Protein AF-A0AAD8FB99-F1 (afdb_monomer)

pLDDT: mean 81.76, std 13.87, range [28.0, 95.38]

Solvent-accessible surface area (backbone atoms only — not comparable to full-atom values): 19110 Å² total; per-residue (Å²): 111,72,41,48,54,29,45,50,51,38,50,53,50,52,56,48,48,69,74,42,73,88,59,62,74,70,59,54,57,53,51,55,51,50,41,53,51,35,49,53,51,24,43,54,51,47,53,54,45,38,77,75,39,54,55,62,44,52,50,56,36,62,45,53,40,80,90,52,77,90,48,47,20,44,53,53,46,39,62,76,65,67,39,61,76,60,54,68,33,66,72,50,47,53,49,52,51,41,31,34,70,61,57,43,78,73,56,76,76,74,78,57,78,85,79,91,80,80,82,84,67,62,74,77,44,49,62,54,52,52,55,55,58,54,66,14,51,52,49,43,54,50,50,51,50,52,52,50,53,51,48,51,52,52,49,52,52,38,61,74,70,42,68,82,45,101,56,95,50,74,64,56,57,53,54,50,52,51,51,52,55,51,51,52,50,52,51,51,51,52,53,51,39,61,74,66,68,54,89,71,71,82,49,75,62,59,52,52,53,52,51,45,54,52,48,46,54,52,38,50,52,49,46,54,51,54,67,73,60,76,82,82,57,65,68,58,52,55,49,38,54,52,47,50,54,52,38,51,52,50,59,53,58,54,53,50,57,60,44,47,72,37,83,84,41,20,65,56,50,53,50,49,56,56,50,48,56,56,47,52,61,52,45,54,58,53,47,55,54,48,51,54,51,19,55,51,52,47,55,69,78,49,71,88,72,75,97,46,82,67,49,60,57,52,39,51,50,57,53,52,42,42,76,75,69,51,70,73,54,80,79,74,54,83,129

Foldseek 3Di:
DLLLVLLVVLVVLVVVCVVCVPPDPVVNVVSVVSNVVSLVVSQVVLVVCCVVPVQVSQCQQCAQDDPPPPRDGSVRSCVVNVVVVNCPDPSNVVQVVCCQQQVDGRHPVVPDDDDPDDPPPPPVVPVVVVVSNCPRNNNVLVVVLVLLVVLLVLLVCCLPPPLPPLDDDPSNVVNVVSLVVVVVVLVVVVVVCVVVVVPDDCDPLSVLVVVLSVLVVVLVVLSVVDSVVDDPCPVSSVVSSVSSVVSSVSSVVVSVVSLLVPPVRVVVVVVVVVVVVVVVVVVVVVVVVLLVCLVVVCCVLDPPDDDDPVVVVVSNVQSVVVVVVDHPVVSVDDD

Secondary structure (DSSP, 8-state):
-HHHHHHHHHHHHHHHHHHSTTS-HHHHHHHHHHHHHHHHHHHHHHHHHHHH-HHHHHHHHH---TTSGGG--HHHHHHHTT-HHHHTSHHHHHHHHHHHHHSS---GGGSSPPPS---S-HHHHHHHHHHHHHTSHHHHHHHHHHHHHHHHHHHHHHHHHTTTSSS--HHHHHHHHHHHHHHHHHHHHHHHHHHTT--S---HHHHHHHHHHHHHHHHHHHHHHHHHTTTS-HHHHHHHHHHHHHHHHHHHHHHHHHHHHSTTTHHHHHHHHHHHHHHHHHHHHHHHHHHHHHHHHHHHHSTT----HHHHHHHHHHHHHHHTT---GGGTS--

Sequence (335 aa):
RPTIAALYAIEIINGLKLLYENDLSDHVSKLDKEIRNFENLAISTLNRAYATYPHIVYDLLIYKLKGSWNGYSCLDLALLNNLDKFLSQTPCILLTEEMWNNGTVPSQSRSEQPKPELAETSKKSCCIRMFRKLLVPRVIAFLRFISHLIFLGFFAIWIISFLAVDTLHWIEWVLLTWVLFYSAEIINQCIRNVMRHRRSCWSFIDYIELVSVLLFLISWSLHIAANKLHQDNQLLMDFVFTLFSIDFMLFCIFTLEFCYVIQSLGPRLIVLMEMVKILCQFLLIIFAFFIAFAVSSQAVLYPNTQLTGLLFFRIIKRPFWSMFGEFTLDELEPN

InterPro domains:
  IPR050927 Transient receptor potential cation channel M [PTHR13800] (137-332)

Nearest PDB structures (foldseek):
  9b6j-assembly1_A  TM=7.910E-01  e=2.095E-09  Mus musculus
  8srb-assembly1_A  TM=7.514E-01  e=4.538E-09  Salpingoeca rosetta
  8sr9-assembly1_A  TM=7.683E-01  e=4.749E-09  Salpingoeca rosetta
  8ed7-assembly1_A  TM=7.971E-01  e=1.077E-08  Mus musculus
  8src-assembly1_A  TM=7.783E-01  e=1.549E-08  Salpingoeca rosetta

Structure (mmCIF, N/CA/C/O backbone):
data_AF-A0AAD8FB99-F1
#
_entry.id   AF-A0AAD8FB99-F1
#
loop_
_atom_site.group_PDB
_atom_site.id
_atom_site.type_symbol
_atom_site.label_atom_id
_atom_site.label_alt_id
_atom_site.label_comp_id
_atom_site.label_asym_id
_atom_site.label_entity_id
_atom_site.label_seq_id
_atom_site.pdbx_PDB_ins_code
_atom_site.Cartn_x
_atom_site.Cartn_y
_atom_site.Cartn_z
_atom_site.occupancy
_atom_site.B_iso_or_equiv
_atom_site.auth_seq_id
_atom_site.auth_comp_id
_atom_site.auth_asym_id
_atom_site.auth_atom_id
_atom_site.pdbx_PDB_model_num
ATOM 1 N N . ARG A 1 1 ? 22.037 0.405 -28.394 1.00 71.81 1 ARG A N 1
ATOM 2 C CA . ARG A 1 1 ? 23.111 1.307 -27.904 1.00 71.81 1 ARG A CA 1
ATOM 3 C C . ARG A 1 1 ? 22.706 2.784 -27.919 1.00 71.81 1 ARG A C 1
ATOM 5 O O . ARG A 1 1 ? 22.840 3.372 -26.856 1.00 71.81 1 ARG A O 1
ATOM 12 N N . PRO A 1 2 ? 22.186 3.384 -29.015 1.00 83.06 2 PRO A N 1
ATOM 13 C CA . PRO A 1 2 ? 21.792 4.803 -28.995 1.00 83.06 2 PRO A CA 1
ATOM 14 C C . PRO A 1 2 ? 20.675 5.107 -27.982 1.00 83.06 2 PRO A C 1
ATOM 16 O O . PRO A 1 2 ? 20.695 6.156 -27.353 1.00 83.06 2 PRO A O 1
ATOM 19 N N . THR A 1 3 ? 19.769 4.151 -27.755 1.00 86.06 3 THR A N 1
ATOM 20 C CA . THR A 1 3 ? 18.703 4.223 -26.742 1.00 86.06 3 THR A CA 1
ATOM 21 C C . THR A 1 3 ? 19.238 4.486 -25.330 1.00 86.06 3 THR A C 1
ATOM 23 O O . THR A 1 3 ? 18.837 5.449 -24.693 1.00 86.06 3 THR A O 1
ATOM 26 N N . ILE A 1 4 ? 20.191 3.676 -24.857 1.00 87.06 4 ILE A N 1
ATOM 27 C CA . ILE A 1 4 ? 20.777 3.808 -23.510 1.00 87.06 4 ILE A CA 1
ATOM 28 C C . ILE A 1 4 ? 21.552 5.121 -23.360 1.00 87.06 4 ILE A C 1
ATOM 30 O O . ILE A 1 4 ? 21.453 5.765 -22.323 1.00 87.06 4 ILE A O 1
ATOM 34 N N . ALA A 1 5 ? 22.281 5.546 -24.397 1.00 89.06 5 ALA A N 1
ATOM 35 C CA . ALA A 1 5 ? 23.008 6.814 -24.367 1.00 89.06 5 ALA A CA 1
ATOM 36 C C . ALA A 1 5 ? 22.059 8.019 -24.227 1.00 89.06 5 ALA A C 1
ATOM 38 O O . ALA A 1 5 ? 22.338 8.925 -23.448 1.00 89.06 5 ALA A O 1
ATOM 39 N N . ALA A 1 6 ? 20.921 8.006 -24.932 1.00 90.56 6 ALA A N 1
ATOM 40 C CA . ALA A 1 6 ? 19.898 9.042 -24.801 1.00 90.56 6 ALA A CA 1
ATOM 41 C C . ALA A 1 6 ? 19.271 9.060 -23.394 1.00 90.56 6 ALA A C 1
ATOM 43 O O . ALA A 1 6 ? 19.113 10.129 -22.815 1.00 90.56 6 ALA A O 1
ATOM 44 N N . LEU A 1 7 ? 18.979 7.892 -22.809 1.00 90.50 7 LEU A N 1
ATOM 45 C CA . LEU A 1 7 ? 18.444 7.804 -21.443 1.00 90.50 7 LEU A CA 1
ATOM 46 C C . LEU A 1 7 ? 19.446 8.271 -20.381 1.00 90.50 7 LEU A C 1
ATOM 48 O O . LEU A 1 7 ? 19.066 8.936 -19.423 1.00 90.50 7 LEU A O 1
ATOM 52 N N . TYR A 1 8 ? 20.729 7.967 -20.556 1.00 89.94 8 TYR A N 1
ATOM 53 C CA . TYR A 1 8 ? 21.761 8.445 -19.640 1.00 89.94 8 TYR A CA 1
ATOM 54 C C . TYR A 1 8 ? 22.002 9.954 -19.770 1.00 89.94 8 TYR A C 1
ATOM 56 O O . TYR A 1 8 ? 22.259 10.629 -18.778 1.00 89.94 8 TYR A O 1
ATOM 64 N N . ALA A 1 9 ? 21.879 10.513 -20.980 1.00 90.88 9 ALA A N 1
ATOM 65 C CA . ALA A 1 9 ? 21.904 11.962 -21.165 1.00 90.88 9 ALA A CA 1
ATOM 66 C C . ALA A 1 9 ? 20.777 12.641 -20.368 1.00 90.88 9 ALA A C 1
ATOM 68 O O . ALA A 1 9 ? 21.025 13.651 -19.715 1.00 90.88 9 ALA A O 1
ATOM 69 N N . ILE A 1 10 ? 19.576 12.050 -20.352 1.00 90.88 10 ILE A N 1
ATOM 70 C CA . ILE A 1 10 ? 18.458 12.526 -19.524 1.00 90.88 10 ILE A CA 1
ATOM 71 C C . ILE A 1 10 ? 18.809 12.474 -18.032 1.00 90.88 10 ILE A C 1
ATOM 73 O O . ILE A 1 10 ? 18.539 13.440 -17.326 1.00 90.88 10 ILE A O 1
ATOM 77 N N . GLU A 1 11 ? 19.448 11.403 -17.554 1.00 89.19 11 GLU A N 1
ATOM 78 C CA . GLU A 1 11 ? 19.881 11.296 -16.152 1.00 89.19 11 GLU A CA 1
ATOM 79 C C . GLU A 1 11 ? 20.853 12.416 -15.759 1.00 89.19 11 GLU A C 1
ATOM 81 O O . GLU A 1 11 ? 20.652 13.084 -14.745 1.00 89.19 11 GLU A O 1
ATOM 86 N N . ILE A 1 12 ? 21.871 12.678 -16.586 1.00 89.38 12 ILE A N 1
ATOM 87 C CA . ILE A 1 12 ? 22.820 13.779 -16.354 1.00 89.38 12 ILE A CA 1
ATOM 88 C C . ILE A 1 12 ? 22.081 15.114 -16.309 1.00 89.38 12 ILE A C 1
ATOM 90 O O . ILE A 1 12 ? 22.328 15.942 -15.434 1.00 89.38 12 ILE A O 1
ATOM 94 N N . ILE A 1 13 ? 21.176 15.325 -17.261 1.00 89.12 13 ILE A N 1
ATOM 95 C CA . ILE A 1 13 ? 20.398 16.549 -17.368 1.00 89.12 13 ILE A CA 1
ATOM 96 C C . ILE A 1 13 ? 19.505 16.746 -16.128 1.00 89.12 13 ILE A C 1
ATOM 98 O O . ILE A 1 13 ? 19.460 17.844 -15.577 1.00 89.12 13 ILE A O 1
ATOM 102 N N . ASN A 1 14 ? 18.848 15.696 -15.637 1.00 87.50 14 ASN A N 1
ATOM 103 C CA . ASN A 1 14 ? 18.067 15.750 -14.400 1.00 87.50 14 ASN A CA 1
ATOM 104 C C . ASN A 1 14 ? 18.950 16.028 -13.175 1.00 87.50 14 ASN A C 1
ATOM 106 O O . ASN A 1 14 ? 18.572 16.818 -12.312 1.00 87.50 14 ASN A O 1
ATOM 110 N N . GLY A 1 15 ? 20.152 15.450 -13.121 1.00 86.06 15 GLY A N 1
ATOM 111 C CA . GLY A 1 15 ? 21.142 15.774 -12.093 1.00 86.06 15 GLY A CA 1
ATOM 112 C C . GLY A 1 15 ? 21.558 17.248 -12.124 1.00 86.06 15 GLY A C 1
ATOM 113 O O . GLY A 1 15 ? 21.623 17.890 -11.080 1.00 86.06 15 GLY A O 1
ATOM 114 N N . LEU A 1 16 ? 21.769 17.814 -13.317 1.00 87.06 16 LEU A N 1
ATOM 115 C CA . LEU A 1 16 ? 22.032 19.246 -13.488 1.00 87.06 16 LEU A CA 1
ATOM 116 C C . LEU A 1 16 ? 20.839 20.091 -13.029 1.00 87.06 16 LEU A C 1
ATOM 118 O O . LEU A 1 16 ? 21.038 21.084 -12.337 1.00 87.06 16 LEU A O 1
ATOM 122 N N . LYS A 1 17 ? 19.605 19.689 -13.351 1.00 84.75 17 LYS A N 1
ATOM 123 C CA . LYS A 1 17 ? 18.387 20.405 -12.940 1.00 84.75 17 LYS A CA 1
ATOM 124 C C . LYS A 1 17 ? 18.313 20.598 -11.422 1.00 84.75 17 LYS A C 1
ATOM 126 O O . LYS A 1 17 ? 18.011 21.699 -10.980 1.00 84.75 17 LYS A O 1
ATOM 131 N N . LEU A 1 18 ? 18.648 19.563 -10.648 1.00 82.56 18 LEU A N 1
ATOM 132 C CA . LEU A 1 18 ? 18.673 19.621 -9.180 1.00 82.56 18 LEU A CA 1
ATOM 133 C C . LEU A 1 18 ? 19.752 20.569 -8.632 1.00 82.56 18 LEU A C 1
ATOM 135 O O . LEU A 1 18 ? 19.579 21.150 -7.568 1.00 82.56 18 LEU A O 1
ATOM 139 N N . LEU A 1 19 ? 20.867 20.745 -9.348 1.00 82.75 19 LEU A N 1
ATOM 140 C CA . LEU A 1 19 ? 21.928 21.680 -8.951 1.00 82.75 19 LEU A CA 1
ATOM 141 C C . LEU A 1 19 ? 21.573 23.142 -9.264 1.00 82.75 19 LEU A C 1
ATOM 143 O O . LEU A 1 19 ? 22.020 24.040 -8.557 1.00 82.75 19 LEU A O 1
ATOM 147 N N . TYR A 1 20 ? 20.776 23.374 -10.310 1.00 79.31 20 TYR A N 1
ATOM 148 C CA . TYR A 1 20 ? 20.373 24.703 -10.782 1.00 79.31 20 TYR A CA 1
ATOM 149 C C . TYR A 1 20 ? 19.015 25.176 -10.240 1.00 79.31 20 TYR A C 1
ATOM 151 O O . TYR A 1 20 ? 18.558 26.246 -10.626 1.00 79.31 20 TYR A O 1
ATOM 159 N N . GLU A 1 21 ? 18.365 24.430 -9.341 1.00 66.88 21 GLU A N 1
ATOM 160 C CA . GLU A 1 21 ? 17.002 24.726 -8.858 1.00 66.88 21 GLU A CA 1
ATOM 161 C C . GLU A 1 21 ? 16.863 26.117 -8.192 1.00 66.88 21 GLU A C 1
ATOM 163 O O . GLU A 1 21 ? 15.765 26.668 -8.138 1.00 66.88 21 GLU A O 1
ATOM 168 N N . ASN A 1 22 ? 17.978 26.734 -7.778 1.00 67.06 22 ASN A N 1
ATOM 169 C CA . ASN A 1 22 ? 18.020 28.081 -7.199 1.00 67.06 22 ASN A CA 1
ATOM 170 C C . ASN A 1 22 ? 18.243 29.224 -8.216 1.00 67.06 22 ASN A C 1
ATOM 172 O O . ASN A 1 22 ? 18.034 30.380 -7.853 1.00 67.06 22 ASN A O 1
ATOM 176 N N . ASP A 1 23 ? 18.633 28.937 -9.467 1.00 63.66 23 ASP A N 1
ATOM 177 C CA . ASP A 1 23 ? 18.996 29.946 -10.473 1.00 63.66 23 ASP A CA 1
ATOM 178 C C . ASP A 1 23 ? 18.086 29.886 -11.717 1.00 63.66 23 ASP A C 1
ATOM 180 O O . ASP A 1 23 ? 18.093 28.926 -12.482 1.00 63.66 23 ASP A O 1
ATOM 184 N N . LEU A 1 24 ? 17.339 30.977 -11.938 1.00 65.25 24 LEU A N 1
ATOM 185 C CA . LEU A 1 24 ? 16.616 31.375 -13.161 1.00 65.25 24 LEU A CA 1
ATOM 186 C C . LEU A 1 24 ? 15.745 30.295 -13.866 1.00 65.25 24 LEU A C 1
ATOM 188 O O . LEU A 1 24 ? 16.220 29.429 -14.606 1.00 65.25 24 LEU A O 1
ATOM 192 N N . SER A 1 25 ? 14.419 30.459 -13.775 1.00 71.88 25 SER A N 1
ATOM 193 C CA . SER A 1 25 ? 13.392 29.592 -14.393 1.00 71.88 25 SER A CA 1
ATOM 194 C C . SER A 1 25 ? 13.559 29.344 -15.905 1.00 71.88 25 SER A C 1
ATOM 196 O O . SER A 1 25 ? 13.171 28.287 -16.414 1.00 71.88 25 SER A O 1
ATOM 198 N N . ASP A 1 26 ? 14.173 30.278 -16.635 1.00 77.44 26 ASP A N 1
ATOM 199 C CA . ASP A 1 26 ? 14.385 30.171 -18.081 1.00 77.44 26 ASP A CA 1
ATOM 200 C C . ASP A 1 26 ? 15.319 29.014 -18.470 1.00 77.44 26 ASP A C 1
ATOM 202 O O . ASP A 1 26 ? 15.083 28.350 -19.487 1.00 77.44 26 ASP A O 1
ATOM 206 N N . HIS A 1 27 ? 16.352 28.725 -17.672 1.00 79.00 27 HIS A N 1
ATOM 207 C CA . HIS A 1 27 ? 17.282 27.623 -17.945 1.00 79.00 27 HIS A CA 1
ATOM 208 C C . HIS A 1 27 ? 16.626 26.261 -17.720 1.00 79.00 27 HIS A C 1
ATOM 210 O O . HIS A 1 27 ? 16.789 25.359 -18.545 1.00 79.00 27 HIS A O 1
ATOM 216 N N . VAL A 1 28 ? 15.803 26.146 -16.676 1.00 81.00 28 VAL A N 1
ATOM 217 C CA . VAL A 1 28 ? 15.028 24.936 -16.378 1.00 81.00 28 VAL A CA 1
ATOM 218 C C . VAL A 1 28 ? 14.076 24.601 -17.530 1.00 81.00 28 VAL A C 1
ATOM 220 O O . VAL A 1 28 ? 14.009 23.455 -17.971 1.00 81.00 28 VAL A O 1
ATOM 223 N N . SER A 1 29 ? 13.412 25.609 -18.106 1.00 83.75 29 SER A N 1
ATOM 224 C CA . SER A 1 29 ? 12.494 25.403 -19.235 1.00 83.75 29 SER A CA 1
ATOM 225 C C . SER A 1 29 ? 13.187 24.890 -20.510 1.00 83.75 29 SER A C 1
ATOM 227 O O . SER A 1 29 ? 12.614 24.082 -21.250 1.00 83.75 29 SER A O 1
ATOM 229 N N . LYS A 1 30 ? 14.423 25.341 -20.780 1.00 86.88 30 LYS A N 1
ATOM 230 C CA . LYS A 1 30 ? 15.251 24.856 -21.899 1.00 86.88 30 LYS A CA 1
ATOM 231 C C . LYS A 1 30 ? 15.688 23.418 -21.656 1.00 86.88 30 LYS A C 1
ATOM 233 O O . LYS A 1 30 ? 15.589 22.589 -22.556 1.00 86.88 30 LYS A O 1
ATOM 238 N N . LEU A 1 31 ? 16.094 23.120 -20.429 1.00 86.94 31 LEU A N 1
ATOM 239 C CA . LEU A 1 31 ? 16.520 21.794 -20.017 1.00 86.94 31 LEU A CA 1
ATOM 240 C C . LEU A 1 31 ? 15.388 20.763 -20.149 1.00 86.94 31 LEU A C 1
ATOM 242 O O . LEU A 1 31 ? 15.585 19.692 -20.716 1.00 86.94 31 LEU A O 1
ATOM 246 N N . ASP A 1 32 ? 14.167 21.136 -19.760 1.00 87.31 32 ASP A N 1
ATOM 247 C CA . ASP A 1 32 ? 12.974 20.303 -19.934 1.00 87.31 32 ASP A CA 1
ATOM 248 C C . ASP A 1 32 ? 12.629 20.044 -21.410 1.00 87.31 32 ASP A C 1
ATOM 250 O O . ASP A 1 32 ? 12.084 18.991 -21.751 1.00 87.31 32 ASP A O 1
ATOM 254 N N . LYS A 1 33 ? 12.928 20.988 -22.315 1.00 90.31 33 LYS A N 1
ATOM 255 C CA . LYS A 1 33 ? 12.787 20.758 -23.763 1.00 90.31 33 LYS A CA 1
ATOM 256 C C . LYS A 1 33 ? 13.809 19.736 -24.257 1.00 90.31 33 LYS A C 1
ATOM 258 O O . LYS A 1 33 ? 13.420 18.832 -24.992 1.00 90.31 33 LYS A O 1
ATOM 263 N N .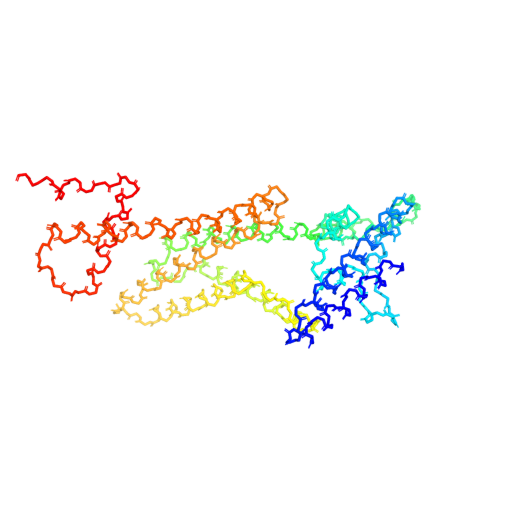 GLU A 1 34 ? 15.062 19.838 -23.821 1.00 90.81 34 GLU A N 1
ATOM 264 C CA . GLU A 1 34 ? 16.110 18.877 -24.185 1.00 90.81 34 GLU A CA 1
ATOM 265 C C . GLU A 1 34 ? 15.804 17.467 -23.670 1.00 90.81 34 GLU A C 1
ATOM 267 O O . GLU A 1 34 ? 15.892 16.511 -24.440 1.00 90.81 34 GLU A O 1
ATOM 272 N N . ILE A 1 35 ? 15.333 17.325 -22.423 1.00 90.56 35 ILE A N 1
ATOM 273 C CA . ILE A 1 35 ? 14.886 16.029 -21.879 1.00 90.56 35 ILE A CA 1
ATOM 274 C C . ILE A 1 35 ? 13.843 15.391 -22.802 1.00 90.56 35 ILE A C 1
ATOM 276 O O . ILE A 1 35 ? 13.991 14.235 -23.200 1.00 90.56 35 ILE A O 1
ATOM 280 N N . ARG A 1 36 ? 12.814 16.153 -23.200 1.00 92.00 36 ARG A N 1
ATOM 281 C CA . ARG A 1 36 ? 11.763 15.658 -24.105 1.00 92.00 36 ARG A CA 1
ATOM 282 C C . ARG A 1 36 ? 12.309 15.263 -25.477 1.00 92.00 36 ARG A C 1
ATOM 284 O O . ARG A 1 36 ? 11.837 14.289 -26.060 1.00 92.00 36 ARG A O 1
ATOM 291 N N . ASN A 1 37 ? 13.291 15.993 -26.002 1.00 93.50 37 ASN A N 1
ATOM 292 C CA . ASN A 1 37 ? 13.922 15.665 -27.280 1.00 93.50 37 ASN A CA 1
ATOM 293 C C . ASN A 1 37 ? 14.679 14.333 -27.200 1.00 93.50 37 ASN A C 1
ATOM 295 O O . ASN A 1 37 ? 14.475 13.463 -28.051 1.00 93.50 37 ASN A O 1
ATOM 299 N N . PHE A 1 38 ? 15.502 14.144 -26.164 1.00 93.62 38 PHE A N 1
ATOM 300 C CA . PHE A 1 38 ? 16.221 12.889 -25.940 1.00 93.62 38 PHE A CA 1
ATOM 301 C C . PHE A 1 38 ? 15.272 11.718 -25.673 1.00 93.62 38 PHE A C 1
ATOM 303 O O . PHE A 1 38 ? 15.501 10.625 -26.193 1.00 93.62 38 PHE A O 1
ATOM 310 N N . GLU A 1 39 ? 14.180 11.944 -24.941 1.00 93.56 39 GLU A N 1
ATOM 311 C CA . GLU A 1 39 ? 13.154 10.929 -24.689 1.00 93.56 39 GLU A CA 1
ATOM 312 C C . GLU A 1 39 ? 12.497 10.478 -26.004 1.00 93.56 39 GLU A C 1
ATOM 314 O O . GLU A 1 39 ? 12.455 9.284 -26.305 1.00 93.56 39 GLU A O 1
ATOM 319 N N . ASN A 1 40 ? 12.078 11.419 -26.854 1.00 93.94 40 ASN A N 1
ATOM 320 C CA . ASN A 1 40 ? 11.493 11.112 -28.164 1.00 93.94 40 ASN A CA 1
ATOM 321 C C . ASN A 1 40 ? 12.488 10.395 -29.099 1.00 93.94 40 ASN A C 1
ATOM 323 O O . ASN A 1 40 ? 12.113 9.488 -29.853 1.00 93.94 40 ASN A O 1
ATOM 327 N N . LEU A 1 41 ? 13.774 10.757 -29.045 1.00 94.00 41 LEU A N 1
ATOM 328 C CA . LEU A 1 41 ? 14.829 10.076 -29.796 1.00 94.00 41 LEU A CA 1
ATOM 329 C C . LEU A 1 41 ? 15.013 8.628 -29.306 1.00 94.00 41 LEU A C 1
ATOM 331 O O . LEU A 1 41 ? 15.108 7.699 -30.115 1.00 94.00 41 LEU A O 1
ATOM 335 N N . ALA A 1 42 ? 15.011 8.412 -27.990 1.00 93.00 42 ALA A N 1
ATOM 336 C CA . ALA A 1 42 ? 15.085 7.081 -27.395 1.00 93.00 42 ALA A CA 1
ATOM 337 C C . ALA A 1 42 ? 13.875 6.220 -27.796 1.00 93.00 42 ALA A C 1
ATOM 339 O O . ALA A 1 42 ? 14.052 5.076 -28.213 1.00 93.00 42 ALA A O 1
ATOM 340 N N . ILE A 1 43 ? 12.664 6.783 -27.762 1.00 93.62 43 ILE A N 1
ATOM 341 C CA . ILE A 1 43 ? 11.428 6.103 -28.178 1.00 93.62 43 ILE A CA 1
ATOM 342 C C . ILE A 1 43 ? 11.483 5.714 -29.661 1.00 93.62 43 ILE A C 1
ATOM 344 O O . ILE A 1 43 ? 11.252 4.558 -30.016 1.00 93.62 43 ILE A O 1
ATOM 348 N N . SER A 1 44 ? 11.823 6.654 -30.547 1.00 93.06 44 SER A N 1
ATOM 349 C CA . SER A 1 44 ? 11.853 6.392 -31.994 1.00 93.06 44 SER A CA 1
ATOM 350 C C . SER A 1 44 ? 12.895 5.338 -32.382 1.00 93.06 44 SER A C 1
ATOM 352 O O . SER A 1 44 ? 12.627 4.469 -33.216 1.00 93.06 44 SER A O 1
ATOM 354 N N . THR A 1 45 ? 14.072 5.370 -31.750 1.00 91.69 45 THR A N 1
ATOM 355 C CA . THR A 1 45 ? 15.126 4.372 -31.975 1.00 91.69 45 THR A CA 1
ATOM 356 C C . THR A 1 45 ? 14.752 3.002 -31.414 1.00 91.69 45 THR A C 1
ATOM 358 O O . THR A 1 45 ? 15.020 1.998 -32.077 1.00 91.69 45 THR A O 1
ATOM 361 N N . LEU A 1 46 ? 14.089 2.944 -30.254 1.00 92.19 46 LEU A N 1
ATOM 362 C CA . LEU A 1 46 ? 13.570 1.703 -29.678 1.00 92.19 46 LEU A CA 1
ATOM 363 C C . LEU A 1 46 ? 12.508 1.067 -30.582 1.00 92.19 46 LEU A C 1
ATOM 365 O O . LEU A 1 46 ? 12.625 -0.106 -30.926 1.00 92.19 46 LEU A O 1
ATOM 369 N N . ASN A 1 47 ? 11.514 1.843 -31.019 1.00 91.88 47 ASN A N 1
ATOM 370 C CA . ASN A 1 47 ? 10.420 1.345 -31.855 1.00 91.88 47 ASN A CA 1
ATOM 371 C C . ASN A 1 47 ? 10.920 0.865 -33.223 1.00 91.88 47 ASN A C 1
ATOM 373 O O . ASN A 1 47 ? 10.475 -0.170 -33.717 1.00 91.88 47 ASN A O 1
ATOM 377 N N . ARG A 1 48 ? 11.908 1.554 -33.811 1.00 91.69 48 ARG A N 1
ATOM 378 C CA . ARG A 1 48 ? 12.561 1.092 -35.043 1.00 91.69 48 ARG A CA 1
ATOM 379 C C . ARG A 1 48 ? 13.313 -0.222 -34.834 1.00 91.69 48 ARG A C 1
ATOM 381 O O . ARG A 1 48 ? 13.179 -1.127 -35.649 1.00 91.69 48 ARG A O 1
ATOM 388 N N . ALA A 1 49 ? 14.080 -0.337 -33.748 1.00 89.12 49 ALA A N 1
ATOM 389 C CA . ALA A 1 49 ? 14.795 -1.569 -33.425 1.00 89.12 49 ALA A CA 1
ATOM 390 C C . ALA A 1 49 ? 13.830 -2.735 -33.170 1.00 89.12 49 ALA A C 1
ATOM 392 O O . ALA A 1 49 ? 14.094 -3.850 -33.612 1.00 89.12 49 ALA A O 1
ATOM 393 N N . TYR A 1 50 ? 12.697 -2.467 -32.517 1.00 89.81 50 TYR A N 1
ATOM 394 C CA . TYR A 1 50 ? 11.671 -3.466 -32.236 1.00 89.81 50 TYR A CA 1
ATOM 395 C C . TYR A 1 50 ? 10.994 -3.968 -33.511 1.00 89.81 50 TYR A C 1
ATOM 397 O O . TYR A 1 50 ? 10.802 -5.169 -33.660 1.00 89.81 50 TYR A O 1
ATOM 405 N N . ALA A 1 51 ? 10.717 -3.077 -34.468 1.00 90.50 51 ALA A N 1
ATOM 406 C CA . ALA A 1 51 ? 10.163 -3.461 -35.764 1.00 90.50 51 ALA A CA 1
ATOM 407 C C . ALA A 1 51 ? 11.093 -4.389 -36.568 1.00 90.50 51 ALA A C 1
ATOM 409 O O . ALA A 1 51 ? 10.615 -5.186 -37.368 1.00 90.50 51 ALA A O 1
ATOM 410 N N . THR A 1 52 ? 12.414 -4.289 -36.378 1.00 89.62 52 THR A N 1
ATOM 411 C CA . THR A 1 52 ? 13.388 -5.134 -37.088 1.00 89.62 52 THR A CA 1
ATOM 412 C C . THR A 1 52 ? 13.724 -6.417 -36.325 1.00 89.62 52 THR A C 1
ATOM 414 O O . THR A 1 52 ? 13.777 -7.485 -36.927 1.00 89.62 52 THR A O 1
ATOM 417 N N . TYR 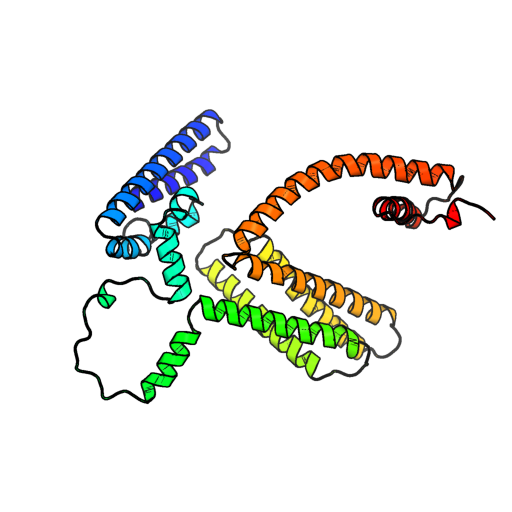A 1 53 ? 13.951 -6.333 -35.010 1.00 86.44 53 TYR A N 1
ATOM 418 C CA . TYR A 1 53 ? 14.400 -7.458 -34.185 1.00 86.44 53 TYR A CA 1
ATOM 419 C C . TYR A 1 53 ? 13.748 -7.445 -32.787 1.00 86.44 53 TYR A C 1
ATOM 421 O O . TYR A 1 53 ? 14.396 -7.044 -31.815 1.00 86.44 53 TYR A O 1
ATOM 429 N N . PRO A 1 54 ? 12.502 -7.933 -32.638 1.00 81.88 54 PRO A N 1
ATOM 430 C CA . PRO A 1 54 ? 11.772 -7.900 -31.366 1.00 81.88 54 PRO A CA 1
ATOM 431 C C . PRO A 1 54 ? 12.528 -8.553 -30.198 1.00 81.88 54 PRO A C 1
ATOM 433 O O . PRO A 1 54 ? 12.673 -7.960 -29.133 1.00 81.88 54 PRO A O 1
ATOM 436 N N . HIS A 1 55 ? 13.083 -9.749 -30.416 1.00 78.56 55 HIS A N 1
ATOM 437 C CA . HIS A 1 55 ? 13.736 -10.528 -29.358 1.00 78.56 55 HIS A CA 1
ATOM 438 C C . HIS A 1 55 ? 15.047 -9.903 -28.863 1.00 78.56 55 HIS A C 1
ATOM 440 O O . HIS A 1 55 ? 15.310 -9.887 -27.665 1.00 78.56 55 HIS A O 1
ATOM 446 N N . ILE A 1 56 ? 15.841 -9.316 -29.766 1.00 84.06 56 ILE A N 1
ATOM 447 C CA . ILE A 1 56 ? 17.104 -8.647 -29.411 1.00 84.06 56 ILE A CA 1
ATOM 448 C C . ILE A 1 56 ? 16.829 -7.388 -28.577 1.00 84.06 56 ILE A C 1
ATOM 450 O O . ILE A 1 56 ? 17.635 -7.005 -27.727 1.00 84.06 56 ILE A O 1
ATOM 454 N N . VAL A 1 57 ? 15.685 -6.734 -28.803 1.00 85.50 57 VAL A N 1
ATOM 455 C CA . VAL A 1 57 ? 15.293 -5.544 -28.043 1.00 85.50 57 VAL A CA 1
ATOM 456 C C . VAL A 1 57 ? 15.013 -5.872 -26.579 1.00 85.50 57 VAL A C 1
ATOM 458 O O . VAL A 1 57 ? 15.404 -5.088 -25.717 1.00 85.50 57 VAL A O 1
ATOM 461 N N . TYR A 1 58 ? 14.417 -7.024 -26.272 1.00 85.81 58 TYR A N 1
ATOM 462 C CA . TYR A 1 58 ? 14.189 -7.435 -24.884 1.00 85.81 58 TYR A CA 1
ATOM 463 C C . TYR A 1 58 ? 15.495 -7.645 -24.118 1.00 85.81 58 TYR A C 1
ATOM 465 O O . TYR A 1 58 ? 15.656 -7.111 -23.017 1.00 85.81 58 TYR A O 1
ATOM 473 N N . ASP A 1 59 ? 16.458 -8.326 -24.740 1.00 83.62 59 ASP A N 1
ATOM 474 C CA . ASP A 1 59 ? 17.795 -8.475 -24.171 1.00 83.62 59 ASP A CA 1
ATOM 475 C C . ASP A 1 59 ? 18.461 -7.107 -23.994 1.00 83.62 59 ASP A C 1
ATOM 477 O O . ASP A 1 59 ? 19.001 -6.819 -22.930 1.00 83.62 59 ASP A O 1
ATOM 481 N N . LEU A 1 60 ? 18.355 -6.210 -24.979 1.00 84.75 60 LEU A N 1
ATOM 482 C CA . LEU A 1 60 ? 18.898 -4.853 -24.890 1.00 84.75 60 LEU A CA 1
ATOM 483 C C . LEU A 1 60 ? 18.294 -4.033 -23.739 1.00 84.75 60 LEU A C 1
ATOM 485 O O . LEU A 1 60 ? 19.011 -3.238 -23.130 1.00 84.75 60 LEU A O 1
ATOM 489 N N . LEU A 1 61 ? 16.998 -4.194 -23.454 1.00 86.19 61 LEU A N 1
ATOM 490 C CA . LEU A 1 61 ? 16.311 -3.454 -22.394 1.00 86.19 61 LEU A CA 1
ATOM 491 C C . LEU A 1 61 ? 16.801 -3.858 -20.994 1.00 86.19 61 LEU A C 1
ATOM 493 O O . LEU A 1 61 ? 16.919 -3.000 -20.116 1.00 86.19 61 LEU A O 1
ATOM 497 N N . ILE A 1 62 ? 17.114 -5.143 -20.801 1.00 85.00 62 ILE A N 1
ATOM 498 C CA . ILE A 1 62 ? 17.498 -5.730 -19.505 1.00 85.00 62 ILE A CA 1
ATOM 499 C C . ILE A 1 62 ? 19.017 -5.777 -19.319 1.00 85.00 62 ILE A C 1
ATOM 501 O O . ILE A 1 62 ? 19.514 -5.771 -18.189 1.00 85.00 62 ILE A O 1
ATOM 505 N N . TYR A 1 63 ? 19.776 -5.818 -20.413 1.00 84.00 63 TYR A N 1
ATOM 506 C CA . TYR A 1 63 ? 21.219 -5.986 -20.371 1.00 84.00 63 TYR A CA 1
ATOM 507 C C . TYR A 1 63 ? 21.903 -4.858 -19.591 1.00 84.00 63 TYR A C 1
ATOM 509 O O . TYR A 1 63 ? 21.761 -3.672 -19.897 1.00 84.00 63 TYR A O 1
ATOM 517 N N . LYS A 1 64 ? 22.703 -5.250 -18.595 1.00 81.56 64 LYS A N 1
ATOM 518 C CA . LYS A 1 64 ? 23.537 -4.344 -17.802 1.00 81.56 64 LYS A CA 1
ATOM 519 C C . LYS A 1 64 ? 24.915 -4.254 -18.431 1.00 81.56 64 LYS A C 1
ATOM 521 O O . LYS A 1 64 ? 25.666 -5.232 -18.434 1.00 81.56 64 LYS A O 1
ATOM 526 N N . LEU A 1 65 ? 25.263 -3.078 -18.944 1.00 72.31 65 LEU A N 1
ATOM 527 C CA . LEU A 1 65 ? 26.589 -2.837 -19.505 1.00 72.31 65 LEU A CA 1
ATOM 528 C C . LEU A 1 65 ? 27.620 -2.758 -18.375 1.00 72.31 65 LEU A C 1
ATOM 530 O O . LEU A 1 65 ? 27.799 -1.726 -17.733 1.00 72.31 65 LEU A O 1
ATOM 534 N N . LYS A 1 66 ? 28.323 -3.865 -18.122 1.00 66.25 66 LYS A N 1
ATOM 535 C CA . LYS A 1 66 ? 29.479 -3.864 -17.220 1.00 66.25 66 LYS A CA 1
ATOM 536 C C . LYS A 1 66 ? 30.605 -3.047 -17.868 1.00 66.25 66 LYS A C 1
ATOM 538 O O . LYS A 1 66 ? 31.144 -3.458 -18.888 1.00 66.25 66 LYS A O 1
ATOM 543 N N . GLY A 1 67 ? 30.932 -1.892 -17.284 1.00 68.75 67 GLY A N 1
ATOM 544 C CA . GLY A 1 67 ? 32.054 -1.031 -17.696 1.00 68.75 67 GLY A CA 1
ATOM 545 C C . GLY A 1 67 ? 31.681 0.283 -18.397 1.00 68.75 67 GLY A C 1
ATOM 546 O O . GLY A 1 67 ? 32.540 1.140 -18.565 1.00 68.75 67 GLY A O 1
ATOM 547 N N . SER A 1 68 ? 30.419 0.500 -18.771 1.00 70.06 68 SER A N 1
ATOM 548 C CA . SER A 1 68 ? 29.936 1.790 -19.292 1.00 70.06 68 SER A CA 1
ATOM 549 C C . SER A 1 68 ? 28.563 2.083 -18.690 1.00 70.06 68 SER A C 1
ATOM 551 O O . SER A 1 68 ? 27.772 1.156 -18.541 1.00 70.06 68 SER A O 1
ATOM 553 N N . TRP A 1 69 ? 28.268 3.343 -18.352 1.00 74.31 69 TRP A N 1
ATOM 554 C CA . TRP A 1 69 ? 26.957 3.761 -17.812 1.00 74.31 69 TRP A CA 1
ATOM 555 C C . TRP A 1 69 ? 26.619 3.190 -16.416 1.00 74.31 69 TRP A C 1
ATOM 557 O O . TRP A 1 69 ? 25.474 2.854 -16.126 1.00 74.31 69 TRP A O 1
ATOM 567 N N . ASN A 1 70 ? 27.632 3.043 -15.550 1.00 73.69 70 ASN A N 1
ATOM 568 C CA . ASN A 1 70 ? 27.490 2.656 -14.135 1.00 73.69 70 ASN A CA 1
ATOM 569 C C . ASN A 1 70 ? 26.769 1.307 -13.870 1.00 73.69 70 ASN A C 1
ATOM 571 O O . ASN A 1 70 ? 26.266 1.057 -12.779 1.00 73.69 70 ASN A O 1
ATOM 575 N N . GLY A 1 71 ? 26.711 0.409 -14.862 1.00 79.81 71 GLY A N 1
ATOM 576 C CA . GLY A 1 71 ? 26.078 -0.907 -14.708 1.00 79.81 71 GLY A CA 1
ATOM 577 C C . GLY A 1 71 ? 24.545 -0.885 -14.657 1.00 79.81 71 GLY A C 1
ATOM 578 O O . GLY A 1 71 ? 23.943 -1.903 -14.297 1.00 79.81 71 GLY A O 1
ATOM 579 N N . TYR A 1 72 ? 23.909 0.229 -15.027 1.00 82.56 72 TYR A N 1
ATOM 580 C CA . TYR A 1 72 ? 22.457 0.310 -15.162 1.00 82.56 72 TYR A CA 1
ATOM 581 C C . TYR A 1 72 ? 21.969 -0.355 -16.456 1.00 82.56 72 TYR A C 1
ATOM 583 O O . TYR A 1 72 ? 22.651 -0.342 -17.485 1.00 82.56 72 TYR A O 1
ATOM 591 N N . SER A 1 73 ? 20.781 -0.964 -16.400 1.00 86.75 73 SER A N 1
ATOM 592 C CA . SER A 1 73 ? 20.057 -1.384 -17.604 1.00 86.75 73 SER A CA 1
ATOM 593 C C . SER A 1 73 ? 19.276 -0.212 -18.208 1.00 86.75 73 SER A C 1
ATOM 595 O O . SER A 1 73 ? 19.033 0.800 -17.549 1.00 86.75 73 SER A O 1
ATOM 597 N N . CYS A 1 74 ? 18.848 -0.355 -19.463 1.00 88.00 74 CYS A N 1
ATOM 598 C CA . CYS A 1 74 ? 17.993 0.631 -20.130 1.00 88.00 74 CYS A CA 1
ATOM 599 C C . CYS A 1 74 ? 16.701 0.881 -19.333 1.00 88.00 74 CYS A C 1
ATOM 601 O O . CYS A 1 74 ? 16.265 2.022 -19.192 1.00 88.00 74 CYS A O 1
ATOM 603 N N . LEU A 1 75 ? 16.113 -0.188 -18.786 1.00 87.69 75 LEU A N 1
ATOM 604 C CA . LEU A 1 75 ? 14.908 -0.106 -17.967 1.00 87.69 75 LEU A CA 1
ATOM 605 C C . LEU A 1 75 ? 15.184 0.529 -16.595 1.00 87.69 75 LEU A C 1
ATOM 607 O O . LEU A 1 75 ? 14.377 1.329 -16.131 1.00 87.69 75 LEU A O 1
ATOM 611 N N . ASP A 1 76 ? 16.331 0.231 -15.972 1.00 86.00 76 ASP A N 1
ATOM 612 C CA . ASP A 1 76 ? 16.724 0.860 -14.703 1.00 86.00 76 ASP A CA 1
ATOM 613 C C . ASP A 1 76 ? 16.846 2.386 -14.864 1.00 86.00 76 ASP A C 1
ATOM 615 O O . ASP A 1 76 ? 16.307 3.121 -14.041 1.00 86.00 76 ASP A O 1
ATOM 619 N N . LEU A 1 77 ? 17.477 2.863 -15.945 1.00 87.88 77 LEU A N 1
ATOM 620 C CA . LEU A 1 77 ? 17.606 4.297 -16.246 1.00 87.88 77 LEU A CA 1
ATOM 621 C C . LEU A 1 77 ? 16.254 4.968 -16.500 1.00 87.88 77 LEU A C 1
ATOM 623 O O . LEU A 1 77 ? 16.016 6.076 -16.018 1.00 87.88 77 LEU A O 1
ATOM 627 N N . ALA A 1 78 ? 15.359 4.301 -17.234 1.00 88.81 78 ALA A N 1
ATOM 628 C CA . ALA A 1 78 ? 14.017 4.817 -17.486 1.00 88.81 78 ALA A CA 1
ATOM 629 C C . ALA A 1 78 ? 13.189 4.930 -16.193 1.00 88.81 78 ALA A C 1
ATOM 631 O O . ALA A 1 78 ? 12.492 5.924 -16.001 1.00 88.81 78 ALA A O 1
ATOM 632 N N . LEU A 1 79 ? 13.310 3.947 -15.292 1.00 87.00 79 LEU A N 1
ATOM 633 C CA . LEU A 1 79 ? 12.642 3.947 -13.988 1.00 87.00 79 LEU A CA 1
ATOM 634 C C . LEU A 1 79 ? 13.234 4.976 -13.019 1.00 87.00 79 LEU A C 1
ATOM 636 O O . LEU A 1 79 ? 12.494 5.569 -12.249 1.00 87.00 79 LEU A O 1
ATOM 640 N N . LEU A 1 80 ? 14.552 5.191 -13.029 1.00 84.12 80 LEU A N 1
ATOM 641 C CA . LEU A 1 80 ? 15.195 6.202 -12.179 1.00 84.12 80 LEU A CA 1
ATOM 642 C C . LEU A 1 80 ? 14.774 7.629 -12.552 1.00 84.12 80 LEU A C 1
ATOM 644 O O . LEU A 1 80 ? 14.683 8.483 -11.677 1.00 84.12 80 LEU A O 1
ATOM 648 N N . ASN A 1 81 ? 14.501 7.874 -13.835 1.00 85.00 81 ASN A N 1
ATOM 649 C CA . ASN A 1 81 ? 14.123 9.187 -14.357 1.00 85.00 81 ASN A CA 1
ATOM 650 C C . ASN A 1 81 ? 12.603 9.382 -14.525 1.00 85.00 81 ASN A C 1
ATOM 652 O O . ASN A 1 81 ? 12.203 10.402 -15.079 1.00 85.00 81 ASN A O 1
ATOM 656 N N . ASN A 1 82 ? 11.767 8.431 -14.080 1.00 84.94 82 ASN A N 1
ATOM 657 C CA . ASN A 1 82 ? 10.301 8.462 -14.226 1.00 84.94 82 ASN A CA 1
ATOM 658 C C . ASN A 1 82 ? 9.828 8.787 -15.662 1.00 84.94 82 ASN A C 1
ATOM 660 O O . ASN A 1 82 ? 8.988 9.658 -15.884 1.00 84.94 82 ASN A O 1
ATOM 664 N N . LEU A 1 83 ? 10.399 8.109 -16.665 1.00 88.62 83 LEU A N 1
ATOM 665 C CA . LEU A 1 83 ? 10.083 8.346 -18.080 1.00 88.62 83 LEU A CA 1
ATOM 666 C C . LEU A 1 83 ? 8.835 7.572 -18.527 1.00 88.62 83 LEU A C 1
ATOM 668 O O . LEU A 1 83 ? 8.920 6.569 -19.242 1.00 88.62 83 LEU A O 1
ATOM 672 N N . ASP A 1 84 ? 7.660 8.051 -18.118 1.00 87.75 84 ASP A N 1
ATOM 673 C CA . ASP A 1 84 ? 6.372 7.382 -18.353 1.00 87.75 84 ASP A CA 1
ATOM 674 C C . ASP A 1 84 ? 6.068 7.145 -19.842 1.00 87.75 84 ASP A C 1
ATOM 676 O O . ASP A 1 84 ? 5.519 6.104 -20.222 1.00 87.75 84 ASP A O 1
ATOM 680 N N . LYS A 1 85 ? 6.461 8.070 -20.732 1.00 90.69 85 LYS A N 1
ATOM 681 C CA . LYS A 1 85 ? 6.236 7.914 -22.183 1.00 90.69 85 LYS A CA 1
ATOM 682 C C . LYS A 1 85 ? 7.110 6.825 -22.786 1.00 90.69 85 LYS A C 1
ATOM 684 O O . LYS A 1 85 ? 6.682 6.147 -23.717 1.00 90.69 85 LYS A O 1
ATOM 689 N N . PHE A 1 86 ? 8.327 6.652 -22.278 1.00 92.50 86 PHE A N 1
ATOM 690 C CA . PHE A 1 86 ? 9.215 5.573 -22.704 1.00 92.50 86 PHE A CA 1
ATOM 691 C C . PHE A 1 86 ? 8.750 4.214 -22.155 1.00 92.50 86 PHE A C 1
ATOM 693 O O . PHE A 1 86 ? 8.759 3.216 -22.877 1.00 92.50 86 PHE A O 1
ATOM 700 N N . LEU A 1 87 ? 8.294 4.166 -20.899 1.00 90.50 87 LEU A N 1
ATOM 701 C CA . LEU A 1 87 ? 7.811 2.937 -20.256 1.00 90.50 87 LEU A CA 1
ATOM 702 C C . LEU A 1 87 ? 6.466 2.448 -20.817 1.00 90.50 87 LEU A C 1
ATOM 704 O O . LEU A 1 87 ? 6.220 1.244 -20.845 1.00 90.50 87 LEU A O 1
ATOM 708 N N . SER A 1 88 ? 5.627 3.356 -21.319 1.00 90.94 88 SER A N 1
ATOM 709 C CA . SER A 1 88 ? 4.351 3.032 -21.979 1.00 90.94 88 SER A CA 1
ATOM 710 C C . SER A 1 88 ? 4.492 2.546 -23.428 1.00 90.94 88 SER A C 1
ATOM 712 O O . SER A 1 88 ? 3.491 2.227 -24.069 1.00 90.94 88 SER A O 1
ATOM 714 N N . GLN A 1 89 ? 5.711 2.455 -23.968 1.00 93.31 89 GLN A N 1
ATOM 715 C CA . GLN A 1 89 ? 5.920 1.881 -25.298 1.00 93.31 89 GLN A CA 1
ATOM 716 C C . GLN A 1 89 ? 5.641 0.371 -25.301 1.00 93.31 89 GLN A C 1
ATOM 718 O O . GLN A 1 89 ? 5.990 -0.350 -24.363 1.00 93.31 89 GLN A O 1
ATOM 723 N N . THR A 1 90 ? 5.086 -0.135 -26.405 1.00 91.38 90 THR A N 1
ATOM 724 C CA . THR A 1 90 ? 4.726 -1.552 -26.587 1.00 91.38 90 THR A CA 1
ATOM 725 C C . THR A 1 90 ? 5.844 -2.548 -26.231 1.00 91.38 90 THR A C 1
ATOM 727 O O . THR A 1 90 ? 5.540 -3.535 -25.562 1.00 91.38 90 THR A O 1
ATOM 730 N N . PRO A 1 91 ? 7.130 -2.331 -26.592 1.00 89.69 91 PRO A N 1
ATOM 731 C CA . PRO A 1 91 ? 8.203 -3.262 -26.233 1.00 89.69 91 PRO A CA 1
ATOM 732 C C . PRO A 1 91 ? 8.405 -3.383 -24.717 1.00 89.69 91 PRO A C 1
ATOM 734 O O . PRO A 1 91 ? 8.667 -4.474 -24.221 1.00 89.69 91 PRO A O 1
ATOM 737 N N . CYS A 1 92 ? 8.252 -2.283 -23.975 1.00 90.19 92 CYS A N 1
ATOM 738 C CA . CYS A 1 92 ? 8.367 -2.265 -22.518 1.00 90.19 92 CYS A CA 1
ATOM 739 C C . CYS A 1 92 ? 7.182 -2.988 -21.863 1.00 90.19 92 CYS A C 1
ATOM 741 O O . CYS A 1 92 ? 7.394 -3.795 -20.962 1.00 90.19 92 CYS A O 1
ATOM 743 N N . ILE A 1 93 ? 5.958 -2.754 -22.355 1.00 89.50 93 ILE A N 1
ATOM 744 C CA . ILE A 1 93 ? 4.730 -3.390 -21.847 1.00 89.50 93 ILE A CA 1
ATOM 745 C C . ILE A 1 93 ? 4.742 -4.905 -22.090 1.00 89.50 93 ILE A C 1
ATOM 747 O O . ILE A 1 93 ? 4.469 -5.682 -21.181 1.00 89.50 93 ILE A O 1
ATOM 751 N N . LEU A 1 94 ? 5.094 -5.349 -23.299 1.00 88.44 94 LEU A N 1
ATOM 752 C CA . LEU A 1 94 ? 5.146 -6.781 -23.612 1.00 88.44 94 LEU A CA 1
ATOM 753 C C . LEU A 1 94 ? 6.242 -7.494 -22.815 1.00 88.44 94 LEU A C 1
ATOM 755 O O . LEU A 1 94 ? 6.042 -8.610 -22.342 1.00 88.44 94 LEU A O 1
ATOM 759 N N . LEU A 1 95 ? 7.388 -6.835 -22.615 1.00 88.81 95 LEU A N 1
ATOM 760 C CA . LEU A 1 95 ? 8.461 -7.375 -21.789 1.00 88.81 95 LEU A CA 1
ATOM 761 C C . LEU A 1 95 ? 8.016 -7.567 -20.334 1.00 88.81 95 LEU A C 1
ATOM 763 O O . LEU A 1 95 ? 8.285 -8.613 -19.744 1.00 88.81 95 LEU A O 1
ATOM 767 N N . THR A 1 96 ? 7.347 -6.574 -19.742 1.00 86.56 96 THR A N 1
ATOM 768 C CA . THR A 1 96 ? 6.854 -6.679 -18.362 1.00 86.56 96 THR A CA 1
ATOM 769 C C . THR A 1 96 ? 5.737 -7.709 -18.239 1.00 86.56 96 THR A C 1
ATOM 771 O O . THR A 1 96 ? 5.746 -8.469 -17.272 1.00 86.56 96 THR A O 1
ATOM 774 N N . GLU A 1 97 ? 4.843 -7.817 -19.224 1.00 86.44 97 GLU A N 1
ATOM 775 C CA . GLU A 1 97 ? 3.804 -8.852 -19.275 1.00 86.44 97 GLU A CA 1
ATOM 776 C C . GLU A 1 97 ? 4.402 -10.265 -19.349 1.00 86.44 97 GLU A C 1
ATOM 778 O O . GLU A 1 97 ? 3.984 -11.167 -18.614 1.00 86.44 97 GLU A O 1
ATOM 783 N N . GLU A 1 98 ? 5.421 -10.474 -20.184 1.00 85.81 98 GLU A N 1
ATOM 784 C CA . GLU A 1 98 ? 6.109 -11.760 -20.267 1.00 85.81 98 GLU A CA 1
ATOM 785 C C . GLU A 1 98 ? 6.862 -12.105 -18.979 1.00 85.81 98 GLU A C 1
ATOM 787 O O . GLU A 1 98 ? 6.760 -13.236 -18.489 1.00 85.81 98 GLU A O 1
ATOM 792 N N . MET A 1 99 ? 7.576 -11.141 -18.390 1.00 86.25 99 MET A N 1
ATOM 793 C CA . MET A 1 99 ? 8.248 -11.340 -17.104 1.00 86.25 99 MET A CA 1
ATOM 794 C C . MET A 1 99 ? 7.244 -11.643 -15.986 1.00 86.25 99 MET A C 1
ATOM 796 O O . MET A 1 99 ? 7.500 -12.513 -15.154 1.00 86.25 99 MET A O 1
ATOM 800 N N . TRP A 1 100 ? 6.087 -10.982 -15.989 1.00 85.94 100 TRP A N 1
ATOM 801 C CA . TRP A 1 100 ? 5.014 -11.208 -15.025 1.00 85.94 100 TRP A CA 1
ATOM 802 C C . TRP A 1 100 ? 4.415 -12.614 -15.139 1.00 85.94 100 TRP A C 1
ATOM 804 O O . TRP A 1 100 ? 4.269 -13.316 -14.134 1.00 85.94 100 TRP A O 1
ATOM 814 N N . ASN A 1 101 ? 4.108 -13.048 -16.365 1.00 84.50 101 ASN A N 1
ATOM 815 C CA . ASN A 1 101 ? 3.441 -14.321 -16.635 1.00 84.50 101 ASN A CA 1
ATOM 816 C C . ASN A 1 101 ? 4.372 -15.538 -16.569 1.00 84.50 101 ASN A C 1
ATOM 818 O O . ASN A 1 101 ? 3.919 -16.618 -16.196 1.00 84.50 101 ASN A O 1
ATOM 822 N N . ASN A 1 102 ? 5.647 -15.389 -16.938 1.00 80.12 102 ASN A N 1
ATOM 823 C CA . ASN A 1 102 ? 6.567 -16.520 -17.098 1.00 80.12 102 ASN A CA 1
ATOM 824 C C . ASN A 1 102 ? 7.754 -16.498 -16.125 1.00 80.12 102 ASN A C 1
ATOM 826 O O . ASN A 1 102 ? 8.422 -17.521 -15.976 1.00 80.12 102 ASN A O 1
ATOM 830 N N . GLY A 1 103 ? 8.047 -15.363 -15.478 1.00 74.38 103 GLY A N 1
ATOM 831 C CA . GLY A 1 103 ? 9.231 -15.200 -14.625 1.00 74.38 103 GLY A CA 1
ATOM 832 C C . GLY A 1 103 ? 10.564 -15.282 -15.381 1.00 74.38 103 GLY A C 1
ATOM 833 O O . GLY A 1 103 ? 11.619 -15.399 -14.762 1.00 74.38 103 GLY A O 1
ATOM 834 N N . THR A 1 104 ? 10.531 -15.253 -16.716 1.00 70.62 104 THR A N 1
ATOM 835 C CA . THR A 1 104 ? 11.696 -15.384 -17.598 1.00 70.62 104 THR A CA 1
ATOM 836 C C . THR A 1 104 ? 11.653 -14.327 -18.687 1.00 70.62 104 THR A C 1
ATOM 838 O O . THR A 1 104 ? 10.574 -14.005 -19.178 1.00 70.62 104 THR A O 1
ATOM 841 N N . VAL A 1 105 ? 12.823 -13.855 -19.111 1.00 68.25 105 VAL A N 1
ATOM 842 C CA . VAL A 1 105 ? 12.951 -12.973 -20.277 1.00 68.25 105 VAL A CA 1
ATOM 843 C C . VAL A 1 105 ? 12.681 -13.773 -21.561 1.00 68.25 105 VAL A C 1
ATOM 845 O O . VAL A 1 105 ? 13.155 -14.914 -21.656 1.00 68.25 105 VAL A O 1
ATOM 848 N N . PRO A 1 106 ? 11.958 -13.216 -22.548 1.00 62.38 106 PRO A N 1
ATOM 849 C CA . PRO A 1 106 ? 11.900 -13.765 -23.902 1.00 62.38 106 PRO A CA 1
ATOM 850 C C . PRO A 1 106 ? 13.304 -13.893 -24.499 1.00 62.38 106 PRO A C 1
ATOM 852 O O . PRO A 1 106 ? 13.857 -12.930 -25.018 1.00 62.38 106 PRO A O 1
ATOM 855 N N . SER A 1 107 ? 13.886 -15.091 -24.436 1.00 55.16 107 SER A N 1
ATOM 856 C CA . SER A 1 107 ? 15.147 -15.400 -25.113 1.00 55.16 107 SER A CA 1
ATOM 857 C C . SER A 1 107 ? 14.892 -16.184 -26.398 1.00 55.16 107 SER A C 1
ATOM 859 O O . SER A 1 107 ? 13.982 -17.014 -26.482 1.00 55.16 107 SER A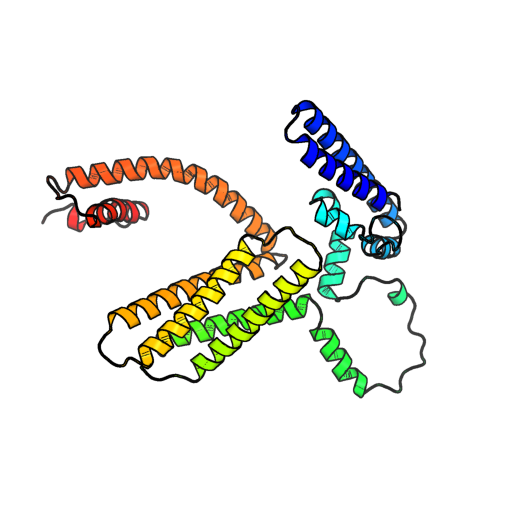 O 1
ATOM 861 N N . GLN A 1 108 ? 15.754 -15.952 -27.387 1.00 48.00 108 GLN A N 1
ATOM 862 C CA . GLN A 1 108 ? 15.764 -16.576 -28.716 1.00 48.00 108 GLN A CA 1
ATOM 863 C C . GLN A 1 108 ? 15.805 -18.124 -28.680 1.00 48.00 108 GLN A C 1
ATOM 865 O O . GLN A 1 108 ? 15.466 -18.785 -29.656 1.00 48.00 108 GLN A O 1
ATOM 870 N N . SER A 1 109 ? 16.140 -18.722 -27.531 1.00 42.78 109 SER A N 1
ATOM 871 C CA . SER A 1 109 ? 16.205 -20.176 -27.320 1.00 42.78 109 SER A CA 1
ATOM 872 C C . SER A 1 109 ? 14.856 -20.914 -27.375 1.00 42.78 109 SER A C 1
ATOM 874 O O . SER A 1 109 ? 14.837 -22.142 -27.370 1.00 42.78 109 SER A O 1
ATOM 876 N N . ARG A 1 110 ? 13.717 -20.203 -27.431 1.00 46.72 110 ARG A N 1
ATOM 877 C CA . ARG A 1 110 ? 12.376 -20.818 -27.517 1.00 46.72 110 ARG A CA 1
ATOM 878 C C . ARG A 1 110 ? 11.915 -21.126 -28.946 1.00 46.72 110 ARG A C 1
ATOM 880 O O . ARG A 1 110 ? 10.994 -21.922 -29.101 1.00 46.72 110 ARG A O 1
ATOM 887 N N . SER A 1 111 ? 12.516 -20.500 -29.963 1.00 37.16 111 SER A N 1
ATOM 888 C CA . SER A 1 111 ? 12.153 -20.692 -31.378 1.00 37.16 111 SER A CA 1
ATOM 889 C C . SER A 1 111 ? 12.988 -21.753 -32.099 1.00 37.16 111 SER A C 1
ATOM 891 O O . SER A 1 111 ? 12.622 -22.158 -33.199 1.00 37.16 111 SER A O 1
ATOM 893 N N . GLU A 1 112 ? 14.077 -22.239 -31.498 1.00 39.19 112 GLU A N 1
ATOM 894 C CA . GLU A 1 112 ? 14.776 -23.425 -31.999 1.00 39.19 112 GLU A CA 1
ATOM 895 C C . GLU A 1 112 ? 14.151 -24.684 -31.390 1.00 39.19 112 GLU A C 1
ATOM 897 O O . GLU A 1 112 ? 14.050 -24.842 -30.174 1.00 39.19 112 GLU A O 1
ATOM 902 N N . GLN A 1 113 ? 13.675 -25.560 -32.271 1.00 31.64 113 GLN A N 1
ATOM 903 C CA . GLN A 1 113 ? 13.042 -26.837 -31.955 1.00 31.64 113 GLN A CA 1
ATOM 904 C C . GLN A 1 113 ? 13.849 -27.679 -30.943 1.00 31.64 113 GLN A C 1
ATOM 906 O O . GLN A 1 113 ? 15.080 -27.612 -30.912 1.00 31.64 113 GLN A O 1
ATOM 911 N N . PRO A 1 114 ? 13.187 -28.528 -30.135 1.00 35.81 114 PRO A N 1
ATOM 912 C CA . PRO A 1 114 ? 13.877 -29.357 -29.155 1.00 35.81 114 PRO A CA 1
ATOM 913 C C . PRO A 1 114 ? 14.766 -30.406 -29.846 1.00 35.81 114 PRO A C 1
ATOM 915 O O . PRO A 1 114 ? 14.273 -31.232 -30.612 1.00 35.81 114 PRO A O 1
ATOM 918 N N . LYS A 1 115 ? 16.070 -30.418 -29.528 1.00 28.00 115 LYS A N 1
ATOM 919 C CA . LYS A 1 115 ? 16.961 -31.555 -29.828 1.00 28.00 115 LYS A CA 1
ATOM 920 C C . LYS A 1 115 ? 16.520 -32.784 -29.007 1.00 28.00 115 LYS A C 1
ATOM 922 O O . LYS A 1 115 ? 16.352 -32.654 -27.790 1.00 28.00 115 LYS A O 1
ATOM 927 N N . PRO A 1 116 ? 16.329 -33.964 -29.622 1.00 36.78 116 PRO A N 1
ATOM 928 C CA . PRO A 1 116 ? 15.691 -35.109 -28.979 1.00 36.78 116 PRO A CA 1
ATOM 929 C C . PRO A 1 116 ? 16.713 -36.019 -28.278 1.00 36.78 116 PRO A C 1
ATOM 931 O O . PRO A 1 116 ? 16.923 -37.129 -28.737 1.00 36.78 116 PRO A O 1
ATOM 934 N N . GLU A 1 117 ? 17.366 -35.598 -27.186 1.00 38.56 117 GLU A N 1
ATOM 935 C CA . GLU A 1 117 ? 18.361 -36.484 -26.527 1.00 38.56 117 GLU A CA 1
ATOM 936 C C . GLU A 1 117 ? 18.352 -36.554 -24.988 1.00 38.56 117 GLU A C 1
ATOM 938 O O . GLU A 1 117 ? 19.203 -37.217 -24.408 1.00 38.56 117 GLU A O 1
ATOM 943 N N . LEU A 1 118 ? 17.369 -35.995 -24.270 1.00 36.00 118 LEU A N 1
ATOM 944 C CA . LEU A 1 118 ? 17.300 -36.168 -22.802 1.00 36.00 118 LEU A CA 1
ATOM 945 C C . LEU A 1 118 ? 15.902 -36.575 -22.305 1.00 36.00 118 LEU A C 1
ATOM 947 O O . LEU A 1 118 ? 15.207 -35.813 -21.634 1.00 36.00 118 LEU A O 1
ATOM 951 N N . ALA A 1 119 ? 15.484 -37.802 -22.625 1.00 36.44 119 ALA A N 1
ATOM 952 C CA . ALA A 1 119 ? 14.205 -38.372 -22.181 1.00 36.44 119 ALA A CA 1
ATOM 953 C C . ALA A 1 119 ? 14.287 -39.240 -20.901 1.00 36.44 119 ALA A C 1
ATOM 955 O O . ALA A 1 119 ? 13.251 -39.696 -20.421 1.00 36.44 119 ALA A O 1
ATOM 956 N N . GLU A 1 120 ? 15.463 -39.437 -20.288 1.00 38.16 120 GLU A N 1
ATOM 957 C CA . GLU A 1 120 ? 15.608 -40.396 -19.171 1.00 38.16 120 GLU A CA 1
ATOM 958 C C . GLU A 1 120 ? 15.606 -39.806 -17.742 1.00 38.16 120 GLU A C 1
ATOM 960 O O . GLU A 1 120 ? 15.626 -40.552 -16.767 1.00 38.16 120 GLU A O 1
ATOM 965 N N . THR A 1 121 ? 15.458 -38.489 -17.538 1.00 37.31 121 THR A N 1
ATOM 966 C CA . THR A 1 121 ? 15.427 -37.878 -16.177 1.00 37.31 121 THR A CA 1
ATOM 967 C C . THR A 1 121 ? 14.015 -37.510 -15.674 1.00 37.31 121 THR A C 1
ATOM 969 O O . THR A 1 121 ? 13.817 -36.588 -14.880 1.00 37.31 121 THR A O 1
ATOM 972 N N . SER A 1 122 ? 12.988 -38.236 -16.128 1.00 50.09 122 SER A N 1
ATOM 973 C CA . SER A 1 122 ? 11.593 -37.757 -16.173 1.00 50.09 122 SER A CA 1
ATOM 974 C C . SER A 1 122 ? 10.840 -37.645 -14.823 1.00 50.09 122 SER A C 1
ATOM 976 O O . SER A 1 122 ? 10.039 -36.727 -14.646 1.00 50.09 122 SER A O 1
ATOM 978 N N . LYS A 1 123 ? 11.103 -38.478 -13.801 1.00 47.00 123 LYS A N 1
ATOM 979 C CA . LYS A 1 123 ? 10.276 -38.467 -12.563 1.00 47.00 123 LYS A CA 1
ATOM 980 C C . LYS A 1 123 ? 10.681 -37.442 -11.492 1.00 47.00 123 LYS A C 1
ATOM 982 O O . LYS A 1 123 ? 9.803 -36.802 -10.919 1.00 47.00 123 LYS A O 1
ATOM 987 N N . LYS A 1 124 ? 11.980 -37.209 -11.252 1.00 45.56 124 LYS A N 1
ATOM 988 C CA . LYS A 1 124 ? 12.450 -36.155 -10.316 1.00 45.56 124 LYS A CA 1
ATOM 989 C C . LYS A 1 124 ? 12.215 -34.738 -10.866 1.00 45.56 124 LYS A C 1
ATOM 991 O O . LYS A 1 124 ? 12.139 -33.778 -10.106 1.00 45.56 124 LYS A O 1
ATOM 996 N N . SER A 1 125 ? 12.033 -34.623 -12.182 1.00 57.44 125 SER A N 1
ATOM 997 C CA . SER A 1 125 ? 11.813 -33.364 -12.893 1.00 57.44 125 SER A CA 1
ATOM 998 C C . SER A 1 125 ? 10.382 -32.821 -12.747 1.00 57.44 125 SER A C 1
ATOM 1000 O O . SER A 1 125 ? 10.185 -31.612 -12.813 1.00 57.44 125 SER A O 1
ATOM 1002 N N . CYS A 1 126 ? 9.373 -33.663 -12.478 1.00 57.06 126 CYS A N 1
ATOM 1003 C CA . CYS A 1 126 ? 7.974 -33.216 -12.417 1.00 57.06 126 CYS A CA 1
ATOM 1004 C C . CYS A 1 126 ? 7.680 -32.319 -11.200 1.00 57.06 126 CYS A C 1
ATOM 1006 O O . CYS A 1 126 ? 7.173 -31.210 -11.372 1.00 57.06 126 CYS A O 1
ATOM 1008 N N . CYS A 1 127 ? 8.079 -32.734 -9.990 1.00 59.94 127 CYS A N 1
ATOM 1009 C CA . CYS A 1 127 ? 7.920 -31.904 -8.790 1.00 59.94 127 CYS A CA 1
ATOM 1010 C C . CYS A 1 127 ? 8.715 -30.600 -8.908 1.00 59.94 127 CYS A C 1
ATOM 1012 O O . CYS A 1 127 ? 8.181 -29.532 -8.635 1.00 59.94 127 CYS A O 1
ATOM 1014 N N . ILE A 1 128 ? 9.953 -30.658 -9.409 1.00 65.00 128 ILE A N 1
ATOM 1015 C CA . ILE A 1 128 ? 10.783 -29.464 -9.635 1.00 65.00 128 IL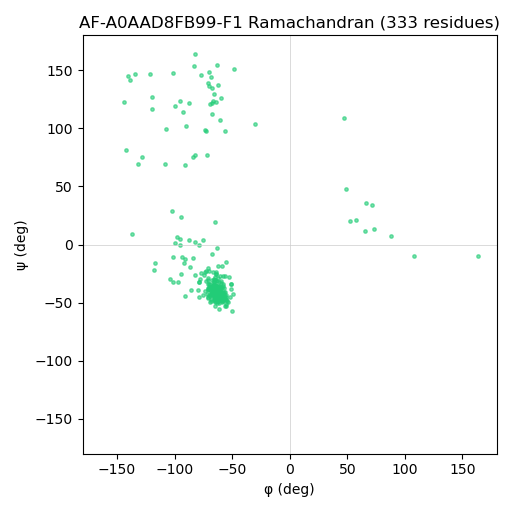E A CA 1
ATOM 1016 C C . ILE A 1 128 ? 10.123 -28.528 -10.660 1.00 65.00 128 ILE A C 1
ATOM 1018 O O . ILE A 1 128 ? 10.111 -27.311 -10.479 1.00 65.00 128 ILE A O 1
ATOM 1022 N N . ARG A 1 129 ? 9.515 -29.076 -11.719 1.00 62.44 129 ARG A N 1
ATOM 1023 C CA . ARG A 1 129 ? 8.787 -28.309 -12.738 1.00 62.44 129 ARG A CA 1
ATOM 1024 C C . ARG A 1 129 ? 7.492 -27.700 -12.192 1.00 62.44 129 ARG A C 1
ATOM 1026 O O . ARG A 1 129 ? 7.146 -26.594 -12.597 1.00 62.44 129 ARG A O 1
ATOM 1033 N N . MET A 1 130 ? 6.808 -28.373 -11.268 1.00 62.50 130 MET A N 1
ATOM 1034 C CA . MET A 1 130 ? 5.628 -27.852 -10.571 1.00 62.50 130 MET A CA 1
ATOM 1035 C C . MET A 1 130 ? 6.001 -26.739 -9.578 1.00 62.50 130 MET A C 1
ATOM 1037 O O . MET A 1 130 ? 5.405 -25.667 -9.627 1.00 62.50 130 MET A O 1
ATOM 1041 N N . PHE A 1 131 ? 7.056 -26.920 -8.776 1.00 64.88 131 PHE A N 1
ATOM 1042 C CA . PHE A 1 131 ? 7.605 -25.875 -7.899 1.00 64.88 131 PHE A CA 1
ATOM 1043 C C . PHE A 1 131 ? 8.086 -24.650 -8.685 1.00 64.88 131 PHE A C 1
ATOM 1045 O O . PHE A 1 131 ? 7.835 -23.518 -8.285 1.00 64.88 131 PHE A O 1
ATOM 1052 N N . ARG A 1 132 ? 8.702 -24.848 -9.857 1.00 68.62 132 ARG A N 1
ATOM 1053 C CA . ARG A 1 132 ? 9.120 -23.737 -10.725 1.00 68.62 132 ARG A CA 1
ATOM 1054 C C . ARG A 1 132 ? 7.928 -22.948 -11.289 1.00 68.62 132 ARG A C 1
ATOM 1056 O O . ARG A 1 132 ? 8.055 -21.745 -11.477 1.00 68.62 132 ARG A O 1
ATOM 1063 N N . LYS A 1 133 ? 6.768 -23.585 -11.508 1.00 71.12 133 LYS A N 1
ATOM 1064 C CA . LYS A 1 133 ? 5.522 -22.883 -11.878 1.00 71.12 133 LYS A CA 1
ATOM 1065 C C . LYS A 1 133 ? 4.932 -22.069 -10.719 1.00 71.12 133 LYS A C 1
ATOM 1067 O O . LYS A 1 133 ? 4.328 -21.035 -10.975 1.00 71.12 133 LYS A O 1
ATOM 1072 N N . LEU A 1 134 ? 5.122 -22.503 -9.470 1.00 72.06 134 LEU A N 1
ATOM 1073 C CA . LEU A 1 134 ? 4.685 -21.756 -8.280 1.00 72.06 134 LEU A CA 1
ATOM 1074 C C . LEU A 1 134 ? 5.549 -20.515 -8.004 1.00 72.06 134 LEU A C 1
ATOM 1076 O O . LEU A 1 134 ? 5.072 -19.576 -7.380 1.00 72.06 134 LEU A O 1
ATOM 1080 N N . LEU A 1 135 ? 6.790 -20.485 -8.504 1.00 78.44 135 LEU A N 1
ATOM 1081 C CA . LEU A 1 135 ? 7.713 -19.350 -8.362 1.00 78.44 135 LEU A CA 1
ATOM 1082 C C . LEU A 1 135 ? 7.493 -18.214 -9.381 1.00 78.44 135 LEU A C 1
ATOM 1084 O O . LEU A 1 135 ? 8.245 -17.241 -9.394 1.00 78.44 135 LEU A O 1
ATOM 1088 N N . VAL A 1 136 ? 6.494 -18.328 -10.255 1.00 85.25 136 VAL A N 1
ATOM 1089 C CA . VAL A 1 136 ? 6.167 -17.278 -11.226 1.00 85.25 136 VAL A CA 1
ATOM 1090 C C . VAL A 1 136 ? 5.636 -16.037 -10.485 1.00 85.25 136 VAL A C 1
ATOM 1092 O O . VAL A 1 136 ? 4.753 -16.198 -9.638 1.00 85.25 136 VAL A O 1
ATOM 1095 N N . PRO A 1 137 ? 6.085 -14.805 -10.817 1.00 85.81 137 PRO A N 1
ATOM 1096 C CA . PRO A 1 137 ? 5.685 -13.580 -10.113 1.00 85.81 137 PRO A CA 1
ATOM 1097 C C . PRO A 1 137 ? 4.170 -13.410 -9.974 1.00 85.81 137 PRO A C 1
ATOM 1099 O O . PRO A 1 137 ? 3.672 -13.162 -8.878 1.00 85.81 137 PRO A O 1
ATOM 1102 N N . ARG A 1 138 ? 3.425 -13.647 -11.060 1.00 85.69 138 ARG A N 1
ATOM 1103 C CA . ARG A 1 138 ? 1.959 -13.620 -11.066 1.00 85.69 138 ARG A CA 1
ATOM 1104 C C . ARG A 1 138 ? 1.329 -14.587 -10.063 1.00 85.69 138 ARG A C 1
ATOM 1106 O O . ARG A 1 138 ? 0.357 -14.236 -9.401 1.00 85.69 138 ARG A O 1
ATOM 1113 N N . VAL A 1 139 ? 1.856 -15.808 -9.961 1.00 86.88 139 VAL A N 1
ATOM 1114 C CA . VAL A 1 139 ? 1.321 -16.832 -9.050 1.00 86.88 139 VAL A CA 1
ATOM 1115 C C . VAL A 1 139 ? 1.646 -16.473 -7.605 1.00 86.88 139 VAL A C 1
ATOM 1117 O O . VAL A 1 139 ? 0.763 -16.551 -6.759 1.00 86.88 139 VAL A O 1
ATOM 1120 N N . ILE A 1 140 ? 2.869 -16.010 -7.330 1.00 87.25 140 ILE A N 1
ATOM 1121 C CA . ILE A 1 140 ? 3.272 -15.546 -5.996 1.00 87.25 140 ILE A CA 1
ATOM 1122 C C . ILE A 1 140 ? 2.377 -14.389 -5.535 1.00 87.25 140 ILE A C 1
ATOM 1124 O O . ILE A 1 140 ? 1.859 -14.429 -4.423 1.00 87.25 140 ILE A O 1
ATOM 1128 N N . ALA A 1 141 ? 2.160 -13.381 -6.385 1.00 87.38 141 ALA A N 1
ATOM 1129 C CA . ALA A 1 141 ? 1.311 -12.239 -6.055 1.00 87.38 141 ALA A CA 1
ATOM 1130 C C . ALA A 1 141 ? -0.139 -12.662 -5.773 1.00 87.38 141 ALA A C 1
ATOM 1132 O O . ALA A 1 141 ? -0.736 -12.226 -4.792 1.00 87.38 141 ALA A O 1
ATOM 1133 N N . PHE A 1 142 ? -0.686 -13.568 -6.586 1.00 88.31 142 PHE A N 1
ATOM 1134 C CA . PHE A 1 142 ? -2.031 -14.102 -6.381 1.00 88.31 142 PHE A CA 1
ATOM 1135 C C . PHE A 1 142 ? -2.149 -14.933 -5.092 1.00 88.31 142 PHE A C 1
ATOM 1137 O O . PHE A 1 142 ? -3.130 -14.808 -4.364 1.00 88.31 142 PHE A O 1
ATOM 1144 N N . LEU A 1 143 ? -1.137 -15.743 -4.767 1.00 89.50 143 LEU A N 1
ATOM 1145 C CA . LEU A 1 143 ? -1.091 -16.496 -3.511 1.00 89.50 143 LEU A CA 1
ATOM 1146 C C . LEU A 1 143 ? -0.974 -15.574 -2.293 1.00 89.50 143 LEU A C 1
ATOM 1148 O O . LEU A 1 143 ? -1.638 -15.824 -1.290 1.00 89.50 143 LEU A O 1
ATOM 1152 N N . ARG A 1 144 ? -0.186 -14.495 -2.381 1.00 88.88 144 ARG A N 1
ATOM 1153 C CA . ARG A 1 144 ? -0.119 -13.458 -1.337 1.00 88.88 144 ARG A CA 1
ATOM 1154 C C . ARG A 1 144 ? -1.477 -12.800 -1.118 1.00 88.88 144 ARG A C 1
ATOM 1156 O O . ARG A 1 144 ? -1.896 -12.669 0.026 1.00 88.88 144 ARG A O 1
ATOM 1163 N N . PHE A 1 145 ? -2.187 -12.471 -2.195 1.00 90.38 145 PHE A N 1
ATOM 1164 C CA . PHE A 1 145 ? -3.528 -11.898 -2.114 1.00 90.38 145 PHE A CA 1
ATOM 1165 C C . PHE A 1 145 ? -4.532 -12.846 -1.445 1.00 90.38 145 PHE A C 1
ATOM 1167 O O . PHE A 1 145 ? -5.240 -12.449 -0.524 1.00 90.38 145 PHE A O 1
ATOM 1174 N N . ILE A 1 146 ? -4.562 -14.118 -1.854 1.00 91.12 146 ILE A N 1
ATOM 1175 C CA . ILE A 1 146 ? -5.430 -15.122 -1.219 1.00 91.12 146 ILE A CA 1
ATOM 1176 C C . ILE A 1 146 ? -5.068 -15.300 0.258 1.00 91.12 146 ILE A C 1
ATOM 1178 O O . ILE A 1 146 ? -5.961 -15.351 1.100 1.00 91.12 146 ILE A O 1
ATOM 1182 N N . SER A 1 147 ? -3.773 -15.377 0.577 1.00 93.06 147 SER A N 1
ATOM 1183 C CA . SER A 1 147 ? -3.287 -15.482 1.957 1.00 93.06 147 SER A CA 1
ATOM 1184 C C . SER A 1 147 ? -3.777 -14.310 2.814 1.00 93.06 147 SER A C 1
ATOM 1186 O O . SER A 1 147 ? -4.283 -14.531 3.911 1.00 93.06 147 SER A O 1
ATOM 1188 N N . HIS A 1 148 ? -3.716 -13.085 2.282 1.00 92.06 148 HIS A N 1
ATOM 1189 C CA . HIS A 1 148 ? -4.219 -11.875 2.939 1.00 92.06 148 HIS A CA 1
ATOM 1190 C C . HIS A 1 148 ? -5.736 -11.902 3.164 1.00 92.06 148 HIS A C 1
ATOM 1192 O O . HIS A 1 148 ? -6.202 -11.593 4.256 1.00 92.06 148 HIS A O 1
ATOM 1198 N N . LEU A 1 149 ? -6.523 -12.339 2.174 1.00 93.50 149 LEU A N 1
ATOM 1199 C CA . LEU A 1 149 ? -7.978 -12.466 2.330 1.00 93.50 149 LEU A CA 1
ATOM 1200 C C . LEU A 1 149 ? -8.370 -13.519 3.376 1.00 93.50 149 LEU A C 1
ATOM 1202 O O . LEU A 1 149 ? -9.294 -13.299 4.157 1.00 93.50 149 LEU A O 1
ATOM 1206 N N . ILE A 1 150 ? -7.667 -14.655 3.404 1.00 94.69 150 ILE A N 1
ATOM 1207 C CA . ILE A 1 150 ? -7.882 -15.696 4.416 1.00 94.69 150 ILE A CA 1
ATOM 1208 C C . ILE A 1 150 ? -7.539 -15.151 5.806 1.00 94.69 150 ILE A C 1
ATOM 1210 O O . ILE A 1 150 ? -8.328 -15.325 6.735 1.00 94.69 150 ILE A O 1
ATOM 1214 N N . PHE A 1 151 ? -6.407 -14.454 5.941 1.00 95.06 151 PHE A N 1
ATOM 1215 C CA . PHE A 1 151 ? -6.021 -13.773 7.176 1.00 95.06 151 PHE A CA 1
ATOM 1216 C C . PHE A 1 151 ? -7.101 -12.791 7.640 1.00 95.06 151 PHE A C 1
ATOM 1218 O O . PHE A 1 151 ? -7.518 -12.864 8.792 1.00 95.06 151 PHE A O 1
ATOM 1225 N N . LEU A 1 152 ? -7.623 -11.945 6.746 1.00 94.69 152 LEU A N 1
ATOM 1226 C CA . LEU A 1 152 ? -8.667 -10.975 7.074 1.00 94.69 152 LEU A CA 1
ATOM 1227 C C . LEU A 1 152 ? -9.955 -11.655 7.564 1.00 94.69 152 LEU A C 1
ATOM 1229 O O . LEU A 1 152 ? -10.585 -11.183 8.508 1.00 94.69 152 LEU A O 1
ATOM 1233 N N . GLY A 1 153 ? -10.314 -12.798 6.971 1.00 94.50 153 GLY A N 1
ATOM 1234 C CA . GLY A 1 153 ? -11.437 -13.619 7.424 1.00 94.50 153 GLY A CA 1
ATOM 1235 C C . GLY A 1 153 ? -11.237 -14.172 8.839 1.00 94.50 153 GLY A C 1
ATOM 1236 O O . GLY A 1 153 ? -12.116 -14.020 9.687 1.00 94.50 153 GLY A O 1
ATOM 1237 N N . PHE A 1 154 ? -10.073 -14.766 9.126 1.00 94.69 154 PHE A N 1
ATOM 1238 C CA . PHE A 1 154 ? -9.749 -15.236 10.480 1.00 94.69 154 PHE A CA 1
ATOM 1239 C C . PHE A 1 154 ? -9.672 -14.086 11.487 1.00 94.69 154 PHE A C 1
ATOM 1241 O O . PHE A 1 154 ? -10.143 -14.239 12.612 1.00 94.69 154 PHE A O 1
ATOM 1248 N N . PHE A 1 155 ? -9.128 -12.937 11.084 1.00 94.62 155 PHE A N 1
ATOM 1249 C CA . PHE A 1 155 ? -9.011 -11.759 11.933 1.00 94.62 155 PHE A CA 1
ATOM 1250 C C . PHE A 1 155 ? -10.391 -11.192 12.289 1.00 94.62 155 PHE A C 1
ATOM 1252 O O . PHE A 1 155 ? -10.652 -10.925 13.458 1.00 94.62 155 PHE A O 1
ATOM 1259 N N . ALA A 1 156 ? -11.319 -11.124 11.327 1.00 94.75 156 ALA A N 1
ATOM 1260 C CA . ALA A 1 156 ? -12.705 -10.726 11.576 1.00 94.75 156 ALA A CA 1
ATOM 1261 C C . ALA A 1 156 ? -13.425 -11.683 12.543 1.00 94.75 156 ALA A C 1
ATOM 1263 O O . ALA A 1 156 ? -14.056 -11.238 13.502 1.00 94.75 156 ALA A O 1
ATOM 1264 N N . ILE A 1 157 ? -13.307 -13.000 12.322 1.00 92.56 157 ILE A N 1
ATOM 1265 C CA . ILE A 1 157 ? -13.904 -14.015 13.209 1.00 92.56 157 ILE A CA 1
ATOM 1266 C C . ILE A 1 157 ? -13.336 -13.884 14.627 1.00 92.56 157 ILE A C 1
ATOM 1268 O O . ILE A 1 157 ? -14.084 -13.962 15.602 1.00 92.56 157 ILE A O 1
ATOM 1272 N N . TRP A 1 158 ? -12.028 -13.658 14.740 1.00 92.12 158 TRP A N 1
ATOM 1273 C CA . TRP A 1 158 ? -11.346 -13.493 16.016 1.00 92.12 158 TRP A CA 1
ATOM 1274 C C . TRP A 1 158 ? -11.802 -12.245 16.780 1.00 92.12 158 TRP A C 1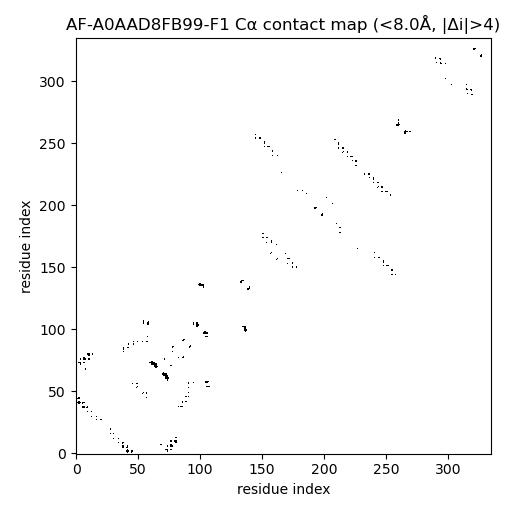
ATOM 1276 O O . TRP A 1 158 ? -12.207 -12.382 17.935 1.00 92.12 158 TRP A O 1
ATOM 1286 N N . ILE A 1 159 ? -11.832 -11.073 16.130 1.00 91.38 159 ILE A N 1
ATOM 1287 C CA . ILE A 1 159 ? -12.294 -9.815 16.745 1.00 91.38 159 ILE A CA 1
ATOM 1288 C C . ILE A 1 159 ? -13.727 -9.957 17.268 1.00 91.38 159 ILE A C 1
ATOM 1290 O O . ILE A 1 159 ? -14.014 -9.553 18.390 1.00 91.38 159 ILE A O 1
ATOM 1294 N N . ILE A 1 160 ? -14.630 -10.531 16.467 1.00 89.50 160 ILE A N 1
ATOM 1295 C CA . ILE A 1 160 ? -16.059 -10.589 16.807 1.00 89.50 160 ILE A CA 1
ATOM 1296 C C . ILE A 1 160 ? -16.350 -11.641 17.884 1.00 89.50 160 ILE A C 1
ATOM 1298 O O . ILE A 1 160 ? -17.155 -11.393 18.775 1.00 89.50 160 ILE A O 1
ATOM 1302 N N . SER A 1 161 ? -15.747 -12.831 17.785 1.00 84.19 161 SER A N 1
ATOM 1303 C CA . SER A 1 161 ? -16.195 -13.997 18.567 1.00 84.19 161 SER A CA 1
ATOM 1304 C C . SER A 1 161 ? -15.302 -14.338 19.756 1.00 84.19 161 SER A C 1
ATOM 1306 O O . SER A 1 161 ? -15.790 -14.897 20.733 1.00 84.19 161 SER A O 1
ATOM 1308 N N . PHE A 1 162 ? -14.000 -14.052 19.677 1.00 81.62 162 PHE A N 1
ATOM 1309 C CA . PHE A 1 162 ? -13.017 -14.594 20.622 1.00 81.62 162 PHE A CA 1
ATOM 1310 C C . PHE A 1 162 ? -12.299 -13.529 21.442 1.00 81.62 162 PHE A C 1
ATOM 1312 O O . PHE A 1 162 ? -11.847 -13.838 22.537 1.00 81.62 162 PHE A O 1
ATOM 1319 N N . LEU A 1 163 ? -12.251 -12.281 20.972 1.00 77.50 163 LEU A N 1
ATOM 1320 C CA . LEU A 1 163 ? -11.597 -11.189 21.696 1.00 77.50 163 LEU A CA 1
ATOM 1321 C C . LEU A 1 163 ? -12.279 -10.860 23.040 1.00 77.50 163 LEU A C 1
ATOM 1323 O O . LEU A 1 163 ? -11.629 -10.359 23.951 1.00 77.50 163 LEU A O 1
ATOM 1327 N N . ALA A 1 164 ? -13.575 -11.162 23.173 1.00 69.44 164 ALA A N 1
ATOM 1328 C CA . ALA A 1 164 ? -14.350 -10.959 24.401 1.00 69.44 164 ALA A CA 1
ATOM 1329 C C . ALA A 1 164 ? -14.217 -12.096 25.422 1.00 69.44 164 ALA A C 1
ATOM 1331 O O . ALA A 1 164 ? -14.687 -11.962 26.549 1.00 69.44 164 ALA A O 1
ATOM 1332 N N . VAL A 1 165 ? -13.628 -13.228 25.034 1.00 69.44 165 VAL A N 1
ATOM 1333 C CA . VAL A 1 165 ? -13.425 -14.360 25.937 1.00 69.44 165 VAL A CA 1
ATOM 1334 C C . VAL A 1 165 ? -12.012 -14.248 26.498 1.00 69.44 165 VAL A C 1
ATOM 1336 O O . VAL A 1 165 ? -11.058 -14.261 25.727 1.00 69.44 165 VAL A O 1
ATOM 1339 N N . ASP A 1 166 ? -11.864 -14.203 27.827 1.00 64.44 166 ASP A N 1
ATOM 1340 C CA . ASP A 1 166 ? -10.590 -14.018 28.561 1.00 64.44 166 ASP A CA 1
ATOM 1341 C C . ASP A 1 166 ? -9.559 -15.164 28.386 1.00 64.44 166 ASP A C 1
ATOM 1343 O O . ASP A 1 166 ? -8.642 -15.347 29.188 1.00 64.44 166 ASP A O 1
ATOM 1347 N N . THR A 1 167 ? -9.695 -15.985 27.342 1.00 70.06 167 THR A N 1
ATOM 1348 C CA . THR A 1 167 ? -8.847 -17.148 27.077 1.00 70.06 167 THR A CA 1
ATOM 1349 C C . THR A 1 167 ? -8.124 -17.018 25.745 1.00 70.06 167 THR A C 1
ATOM 1351 O O . THR A 1 167 ? -8.762 -16.888 24.699 1.00 70.06 167 THR A O 1
ATOM 1354 N N . LEU A 1 168 ? -6.797 -17.169 25.777 1.00 75.88 168 LEU A N 1
ATOM 1355 C CA . LEU A 1 168 ? -5.952 -17.186 24.580 1.00 75.88 168 LEU A CA 1
ATOM 1356 C C . LEU A 1 168 ? -6.360 -18.350 23.664 1.00 75.88 168 LEU A C 1
ATOM 1358 O O . LEU A 1 168 ? -6.106 -19.522 23.961 1.00 75.88 168 LEU A O 1
ATOM 1362 N N . HIS A 1 169 ? -7.015 -18.036 22.549 1.00 83.25 169 HIS A N 1
ATOM 1363 C CA . HIS A 1 169 ? -7.426 -19.028 21.560 1.00 83.25 169 HIS A CA 1
ATOM 1364 C C . HIS A 1 169 ? -6.282 -19.364 20.597 1.00 83.25 169 HIS A C 1
ATOM 1366 O O . HIS A 1 169 ? -5.414 -18.550 20.303 1.00 83.25 169 HIS A O 1
ATOM 1372 N N . TRP A 1 170 ? -6.290 -20.569 20.024 1.00 87.38 170 TRP A N 1
ATOM 1373 C CA . TRP A 1 170 ? -5.277 -20.979 19.040 1.00 87.38 170 TRP A CA 1
ATOM 1374 C C . TRP A 1 170 ? -5.260 -20.083 17.786 1.00 87.38 170 TRP A C 1
ATOM 1376 O O . TRP A 1 170 ? -4.216 -19.929 17.155 1.00 87.38 170 TRP A O 1
ATOM 1386 N N . ILE A 1 171 ? -6.400 -19.468 17.446 1.00 90.50 171 ILE A N 1
ATOM 1387 C CA . ILE A 1 171 ? -6.542 -18.538 16.314 1.00 90.50 171 ILE A CA 1
ATOM 1388 C C . ILE A 1 171 ? -5.634 -17.316 16.496 1.00 90.50 171 ILE A C 1
ATOM 1390 O O . ILE A 1 171 ? -5.016 -16.874 15.533 1.00 90.50 171 ILE A O 1
ATOM 1394 N N . GLU A 1 172 ? -5.489 -16.824 17.728 1.00 90.06 172 GLU A N 1
ATOM 1395 C CA . GLU A 1 172 ? -4.607 -15.706 18.084 1.00 90.06 172 GLU A CA 1
ATOM 1396 C C . GLU A 1 172 ? -3.172 -15.987 17.611 1.00 90.06 172 GLU A C 1
ATOM 1398 O O . GLU A 1 172 ? -2.555 -15.186 16.912 1.00 90.06 172 GLU A O 1
ATOM 1403 N N . TRP A 1 173 ? -2.661 -17.183 17.915 1.00 90.19 173 TRP A N 1
ATOM 1404 C CA . TRP A 1 173 ? -1.312 -17.600 17.535 1.00 90.19 173 TRP A CA 1
ATOM 1405 C C . TRP A 1 173 ? -1.139 -17.752 16.026 1.00 90.19 173 TRP A C 1
ATOM 1407 O O . TRP A 1 173 ? -0.066 -17.451 15.496 1.00 90.19 173 TRP A O 1
ATOM 1417 N N . VAL A 1 174 ? -2.183 -18.196 15.322 1.00 93.25 174 VAL A N 1
ATOM 1418 C CA . VAL A 1 174 ? -2.181 -18.257 13.855 1.00 93.25 174 VAL A CA 1
ATOM 1419 C C . VAL A 1 174 ? -2.095 -16.848 13.263 1.00 93.25 174 VAL A C 1
ATOM 1421 O O . VAL A 1 174 ? -1.263 -16.617 12.385 1.00 93.25 174 VAL A O 1
ATOM 1424 N N . LEU A 1 175 ? -2.886 -15.900 13.777 1.00 93.94 175 LEU A N 1
ATOM 1425 C CA . LEU A 1 175 ? -2.867 -14.498 13.345 1.00 93.94 175 LEU A CA 1
ATOM 1426 C C . LEU A 1 175 ? -1.512 -13.841 13.626 1.00 93.94 175 LEU A C 1
ATOM 1428 O 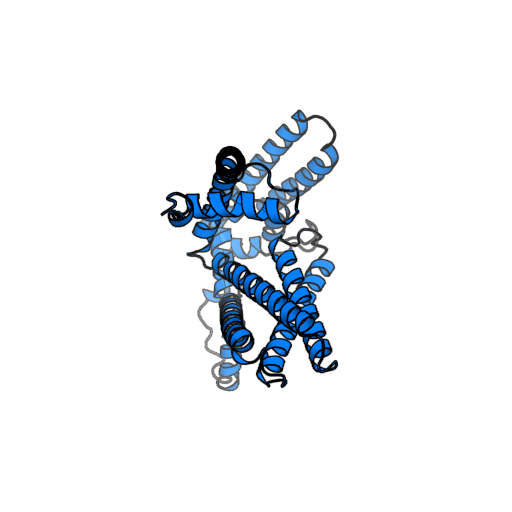O . LEU A 1 175 ? -0.928 -13.236 12.727 1.00 93.94 175 LEU A O 1
ATOM 1432 N N . LEU A 1 176 ? -0.965 -14.031 14.830 1.00 93.06 176 LEU A N 1
ATOM 1433 C CA . LEU A 1 176 ? 0.357 -13.524 15.193 1.00 93.06 176 LEU A CA 1
ATOM 1434 C C . LEU A 1 176 ? 1.444 -14.090 14.273 1.00 93.06 176 LEU A C 1
ATOM 1436 O O . LEU A 1 176 ? 2.281 -13.344 13.776 1.00 93.06 176 LEU A O 1
ATOM 1440 N N . THR A 1 177 ? 1.428 -15.401 14.014 1.00 93.81 177 THR A N 1
ATOM 1441 C CA . THR A 1 177 ? 2.416 -16.051 13.136 1.00 93.81 177 THR A CA 1
ATOM 1442 C C . THR A 1 177 ? 2.360 -15.480 11.722 1.00 93.81 177 THR A C 1
ATOM 1444 O O . THR A 1 177 ? 3.403 -15.232 11.114 1.00 93.81 177 THR A O 1
ATOM 1447 N N . TRP A 1 178 ? 1.153 -15.236 11.207 1.00 95.38 178 TRP A N 1
ATOM 1448 C CA . TRP A 1 178 ? 0.969 -14.621 9.897 1.00 95.38 178 TRP A CA 1
ATOM 1449 C C . TRP A 1 178 ? 1.549 -13.201 9.855 1.00 95.38 178 TRP A C 1
ATOM 1451 O O . TRP A 1 178 ? 2.359 -12.905 8.976 1.00 95.38 178 TRP A O 1
ATOM 1461 N N . VAL A 1 179 ? 1.232 -12.353 10.843 1.00 95.25 179 VAL A N 1
ATOM 1462 C CA . VAL A 1 179 ? 1.768 -10.980 10.919 1.00 95.25 179 VAL A CA 1
ATOM 1463 C C . VAL A 1 179 ? 3.284 -10.975 11.110 1.00 95.25 179 VAL A C 1
ATOM 1465 O O . VAL A 1 179 ? 3.978 -10.147 10.523 1.00 95.25 179 VAL A O 1
ATOM 1468 N N . LEU A 1 180 ? 3.844 -11.926 11.859 1.00 93.94 180 LEU A N 1
ATOM 1469 C CA . LEU A 1 180 ? 5.293 -12.066 11.990 1.00 93.94 180 LEU A CA 1
ATOM 1470 C C . LEU A 1 180 ? 5.955 -12.423 10.653 1.00 93.94 180 LEU A C 1
ATOM 1472 O O . LEU A 1 180 ? 6.961 -11.810 10.297 1.00 93.94 180 LEU A O 1
ATOM 1476 N N . PHE A 1 181 ? 5.384 -13.348 9.876 1.00 94.25 181 PHE A N 1
ATOM 1477 C CA . PHE A 1 181 ? 5.896 -13.672 8.541 1.00 94.25 181 PHE A CA 1
ATOM 1478 C C . PHE A 1 181 ? 5.810 -12.467 7.592 1.00 94.25 181 PHE A C 1
ATOM 1480 O O . PHE A 1 181 ? 6.772 -12.160 6.887 1.00 94.25 181 PHE A O 1
ATOM 1487 N N . TYR A 1 182 ? 4.690 -11.746 7.637 1.00 91.88 182 TYR A N 1
ATOM 1488 C CA . TYR A 1 182 ? 4.472 -10.527 6.867 1.00 91.88 182 TYR A CA 1
ATOM 1489 C C . TYR A 1 182 ? 5.473 -9.419 7.237 1.00 91.88 182 TYR A C 1
ATOM 1491 O O . TYR A 1 182 ? 6.149 -8.863 6.373 1.00 91.88 182 TYR A O 1
ATOM 1499 N N . SER A 1 183 ? 5.671 -9.161 8.534 1.00 91.12 183 SER A N 1
ATOM 1500 C CA . SER A 1 183 ? 6.642 -8.174 9.024 1.00 91.12 183 SER A CA 1
ATOM 1501 C C . SER A 1 183 ? 8.083 -8.525 8.637 1.00 91.12 183 SER A C 1
ATOM 1503 O O . SER A 1 183 ? 8.853 -7.643 8.255 1.00 91.12 183 SER A O 1
ATOM 1505 N N . ALA A 1 184 ? 8.450 -9.811 8.647 1.00 91.81 184 ALA A N 1
ATOM 1506 C CA . ALA A 1 184 ? 9.755 -10.265 8.178 1.00 91.81 184 ALA A CA 1
ATOM 1507 C C . ALA A 1 184 ? 9.950 -10.004 6.674 1.00 91.81 184 ALA A C 1
ATOM 1509 O O . ALA A 1 184 ? 11.057 -9.662 6.244 1.00 91.81 184 ALA A O 1
ATOM 1510 N N . GLU A 1 185 ? 8.890 -10.119 5.869 1.00 89.06 185 GLU A N 1
ATOM 1511 C CA . GLU A 1 185 ? 8.928 -9.772 4.449 1.00 89.06 185 GLU A CA 1
ATOM 1512 C C . GLU A 1 185 ? 9.162 -8.268 4.235 1.00 89.06 185 GLU A C 1
ATOM 1514 O O . GLU A 1 185 ? 10.055 -7.908 3.458 1.00 89.06 185 GLU A O 1
ATOM 1519 N N . ILE A 1 186 ? 8.461 -7.406 4.982 1.00 86.88 186 ILE A N 1
ATOM 1520 C CA . ILE A 1 186 ? 8.657 -5.945 4.952 1.00 86.88 186 ILE A CA 1
ATOM 1521 C C . ILE A 1 186 ? 10.092 -5.582 5.345 1.00 86.88 186 ILE A C 1
ATOM 1523 O O . ILE A 1 186 ? 10.761 -4.812 4.652 1.00 86.88 186 ILE A O 1
ATOM 1527 N N . ILE A 1 187 ? 10.618 -6.168 6.425 1.00 87.25 187 ILE A N 1
ATOM 1528 C CA . ILE A 1 187 ? 11.998 -5.927 6.873 1.00 87.25 187 ILE A CA 1
ATOM 1529 C C . ILE A 1 187 ? 12.993 -6.351 5.787 1.00 87.25 187 ILE A C 1
ATOM 1531 O O . ILE A 1 187 ? 13.936 -5.622 5.476 1.00 87.25 187 ILE A O 1
ATOM 1535 N N . ASN A 1 188 ? 12.778 -7.504 5.155 1.00 88.19 188 ASN A N 1
ATOM 1536 C CA . ASN A 1 188 ? 13.632 -7.983 4.073 1.00 88.19 188 ASN A CA 1
ATOM 1537 C C . ASN A 1 188 ? 13.563 -7.064 2.835 1.00 88.19 188 ASN A C 1
ATOM 1539 O O . ASN A 1 188 ? 14.583 -6.795 2.196 1.00 88.19 188 ASN A O 1
ATOM 1543 N N . GLN A 1 189 ? 12.386 -6.528 2.505 1.00 83.56 189 GLN A N 1
ATOM 1544 C CA . GLN A 1 189 ? 12.220 -5.514 1.461 1.00 83.56 189 GLN A CA 1
ATOM 1545 C C . GLN A 1 189 ? 12.968 -4.219 1.800 1.00 83.56 189 GLN A C 1
ATOM 1547 O O . GLN A 1 189 ? 13.717 -3.717 0.958 1.00 83.56 189 GLN A O 1
ATOM 1552 N N . CYS A 1 190 ? 12.855 -3.742 3.040 1.00 81.69 190 CYS A N 1
ATOM 1553 C CA . CYS A 1 190 ? 13.593 -2.590 3.549 1.00 81.69 190 CYS A CA 1
ATOM 1554 C C . CYS A 1 190 ? 15.111 -2.782 3.398 1.00 81.69 190 CYS A C 1
ATOM 1556 O O . CYS A 1 190 ? 15.782 -1.969 2.758 1.00 81.69 190 CYS A O 1
ATOM 1558 N N . ILE A 1 191 ? 15.648 -3.904 3.890 1.00 84.69 191 ILE A N 1
ATOM 1559 C CA . ILE A 1 191 ? 17.083 -4.217 3.831 1.00 84.69 191 ILE A CA 1
ATOM 1560 C C . ILE A 1 191 ? 17.579 -4.261 2.380 1.00 84.69 191 ILE A C 1
ATOM 1562 O O . ILE A 1 191 ? 18.614 -3.673 2.059 1.00 84.69 191 ILE A O 1
ATOM 1566 N N . ARG A 1 192 ? 16.840 -4.912 1.471 1.00 80.88 192 ARG A N 1
ATOM 1567 C CA . ARG A 1 192 ? 17.212 -4.963 0.047 1.00 80.88 192 ARG A CA 1
ATOM 1568 C C . ARG A 1 192 ? 17.222 -3.582 -0.602 1.00 80.88 192 ARG A C 1
ATOM 1570 O O . ARG A 1 192 ? 18.126 -3.308 -1.391 1.00 80.88 192 ARG A O 1
ATOM 1577 N N . ASN A 1 193 ? 16.250 -2.731 -0.283 1.00 74.19 193 ASN A N 1
ATOM 1578 C CA . ASN A 1 193 ? 16.160 -1.380 -0.835 1.00 74.19 193 ASN A CA 1
ATOM 1579 C C . ASN A 1 193 ? 17.319 -0.497 -0.349 1.00 74.19 193 ASN A C 1
ATOM 1581 O O . ASN A 1 193 ? 17.955 0.176 -1.164 1.00 74.19 193 ASN A O 1
ATOM 1585 N N . VAL A 1 194 ? 17.666 -0.585 0.941 1.00 74.56 194 VAL A N 1
ATOM 1586 C CA . VAL A 1 194 ? 18.827 0.104 1.527 1.00 74.56 194 VAL A CA 1
ATOM 1587 C C . VAL A 1 194 ? 20.133 -0.380 0.890 1.00 74.56 194 VAL A C 1
ATOM 1589 O O . VAL A 1 194 ? 20.932 0.437 0.431 1.00 74.56 194 VAL A O 1
ATOM 1592 N N . MET A 1 195 ? 20.340 -1.699 0.778 1.00 73.69 195 MET A N 1
ATOM 1593 C CA . MET A 1 195 ? 21.562 -2.256 0.181 1.00 73.69 195 MET A CA 1
ATOM 1594 C C . MET A 1 195 ? 21.753 -1.843 -1.283 1.00 73.69 195 MET A C 1
ATOM 1596 O O . MET A 1 195 ? 22.880 -1.601 -1.712 1.00 73.69 195 MET A O 1
ATOM 1600 N N . ARG A 1 196 ? 20.670 -1.716 -2.061 1.00 65.69 196 ARG A N 1
ATOM 1601 C CA . ARG A 1 196 ? 20.742 -1.307 -3.474 1.00 65.69 196 ARG A CA 1
ATOM 1602 C C . ARG A 1 196 ? 21.011 0.183 -3.694 1.00 65.69 196 ARG A C 1
ATOM 1604 O O . ARG A 1 196 ? 20.987 0.602 -4.846 1.00 65.69 196 ARG A O 1
ATOM 1611 N N . HIS A 1 197 ? 21.241 0.972 -2.636 1.00 54.47 197 HIS A N 1
ATOM 1612 C CA . HIS A 1 197 ? 21.405 2.432 -2.707 1.00 54.47 197 HIS A CA 1
ATOM 1613 C C . HIS A 1 197 ? 20.257 3.147 -3.444 1.00 54.47 197 HIS A C 1
ATOM 1615 O O . HIS A 1 197 ? 20.389 4.300 -3.855 1.00 54.47 197 HIS A O 1
ATOM 1621 N N . ARG A 1 198 ? 19.090 2.501 -3.570 1.00 55.59 198 ARG A N 1
ATOM 1622 C CA . ARG A 1 198 ? 17.895 3.106 -4.157 1.00 55.59 198 ARG A CA 1
ATOM 1623 C C . ARG A 1 198 ? 17.220 3.924 -3.055 1.00 55.59 198 ARG A C 1
ATOM 1625 O O . ARG A 1 198 ? 16.270 3.474 -2.430 1.00 55.59 198 ARG A O 1
ATOM 1632 N N . ARG A 1 199 ? 17.785 5.104 -2.761 1.00 46.12 199 ARG A N 1
ATOM 1633 C CA . ARG A 1 199 ? 17.365 6.028 -1.680 1.00 46.12 199 ARG A CA 1
ATOM 1634 C C . ARG A 1 199 ? 15.948 6.607 -1.828 1.00 46.12 199 ARG A C 1
ATOM 1636 O O . ARG A 1 199 ? 15.516 7.355 -0.964 1.00 46.12 199 ARG A O 1
ATOM 1643 N N . SER A 1 200 ? 15.230 6.307 -2.898 1.00 47.97 200 SER A N 1
ATOM 1644 C CA . SER A 1 200 ? 13.992 6.989 -3.271 1.00 47.97 200 SER A CA 1
ATOM 1645 C C . SER A 1 200 ? 13.052 5.945 -3.868 1.00 47.97 200 SER A C 1
ATOM 1647 O O . SER A 1 200 ? 13.453 5.229 -4.779 1.00 47.97 200 SER A O 1
ATOM 1649 N N . CYS A 1 201 ? 11.845 5.698 -3.381 1.00 52.72 201 CYS A N 1
ATOM 1650 C CA . CYS A 1 201 ? 11.063 6.261 -2.292 1.00 52.72 201 CYS A CA 1
ATOM 1651 C C . CYS A 1 201 ? 10.362 5.074 -1.631 1.00 52.72 201 CYS A C 1
ATOM 1653 O O . CYS A 1 201 ? 9.934 4.159 -2.335 1.00 52.72 201 CYS A O 1
ATOM 1655 N N . TRP A 1 202 ? 10.188 5.104 -0.313 1.00 58.62 202 TRP A N 1
ATOM 1656 C CA . TRP A 1 202 ? 9.026 4.410 0.232 1.00 58.62 202 TRP A CA 1
ATOM 1657 C C . TRP A 1 202 ? 7.813 5.137 -0.333 1.00 58.62 202 TRP A C 1
ATOM 1659 O O . TRP A 1 202 ? 7.715 6.363 -0.221 1.00 58.62 202 TRP A O 1
ATOM 1669 N N . SER A 1 203 ? 6.945 4.408 -1.019 1.00 70.75 203 SER A N 1
ATOM 1670 C CA . SER A 1 203 ? 5.664 4.957 -1.429 1.00 70.75 203 SER A CA 1
ATOM 1671 C C . SER A 1 203 ? 4.870 5.291 -0.169 1.00 70.75 203 SER A C 1
ATOM 1673 O O . SER A 1 203 ? 5.063 4.682 0.883 1.00 70.75 203 SER A O 1
ATOM 1675 N N . PHE A 1 204 ? 3.948 6.247 -0.262 1.00 79.25 204 PHE A N 1
ATOM 1676 C CA . PHE A 1 204 ? 3.047 6.566 0.850 1.00 79.25 204 PHE A CA 1
ATOM 1677 C C . PHE A 1 204 ? 2.356 5.304 1.411 1.00 79.25 204 PHE A C 1
ATOM 1679 O O . PHE A 1 204 ? 2.181 5.179 2.617 1.00 79.25 204 PHE A O 1
ATOM 1686 N N . ILE A 1 205 ? 2.053 4.336 0.541 1.00 79.50 205 ILE A N 1
ATOM 1687 C CA . ILE A 1 205 ? 1.447 3.046 0.891 1.00 79.50 205 ILE A CA 1
ATOM 1688 C C . ILE A 1 205 ? 2.384 2.190 1.761 1.00 79.50 205 ILE A C 1
ATOM 1690 O O . ILE A 1 205 ? 1.947 1.743 2.818 1.00 79.50 205 ILE A O 1
ATOM 1694 N N . ASP A 1 206 ? 3.670 2.065 1.399 1.00 82.81 206 ASP A N 1
ATOM 1695 C CA . ASP A 1 206 ? 4.666 1.294 2.169 1.00 82.81 206 ASP A CA 1
ATOM 1696 C C . ASP A 1 206 ? 4.797 1.822 3.616 1.00 82.81 206 ASP A C 1
ATOM 1698 O O . ASP A 1 206 ? 5.041 1.073 4.563 1.00 82.81 206 ASP A O 1
ATOM 1702 N N . TYR A 1 207 ? 4.642 3.139 3.810 1.00 84.88 207 TYR A N 1
ATOM 1703 C CA . TYR A 1 207 ? 4.662 3.749 5.142 1.00 84.88 207 TYR A CA 1
ATOM 1704 C C . TYR A 1 207 ? 3.413 3.397 5.956 1.00 84.88 207 TYR A C 1
ATOM 1706 O O . TYR A 1 207 ? 3.528 3.037 7.127 1.00 84.88 207 TYR A O 1
ATOM 1714 N N . ILE A 1 208 ? 2.226 3.488 5.350 1.00 85.88 208 ILE A N 1
ATOM 1715 C CA . ILE A 1 208 ? 0.965 3.151 6.022 1.00 85.88 208 ILE A CA 1
ATOM 1716 C C . ILE A 1 208 ? 0.965 1.657 6.397 1.00 85.88 208 ILE A C 1
ATOM 1718 O O . ILE A 1 208 ? 0.572 1.324 7.513 1.00 85.88 208 ILE A O 1
ATOM 1722 N N . GLU A 1 209 ? 1.497 0.778 5.542 1.00 88.06 209 GLU A N 1
ATOM 1723 C CA . GLU A 1 209 ? 1.652 -0.662 5.807 1.00 88.06 209 GLU A CA 1
ATOM 1724 C C . GLU A 1 209 ? 2.576 -0.945 7.005 1.00 88.06 209 GLU A C 1
ATOM 1726 O O . GLU A 1 209 ? 2.263 -1.754 7.885 1.00 88.06 209 GLU A O 1
ATOM 1731 N N . LEU A 1 210 ? 3.705 -0.236 7.095 1.00 88.88 210 LEU A N 1
ATOM 1732 C CA . LEU A 1 210 ? 4.586 -0.322 8.258 1.00 88.88 210 LEU A CA 1
ATOM 1733 C C . LEU A 1 210 ? 3.863 0.127 9.535 1.00 88.88 210 LEU A C 1
ATOM 1735 O O . LEU A 1 210 ? 3.968 -0.535 10.568 1.00 88.88 210 LEU A O 1
ATOM 1739 N N . VAL A 1 211 ? 3.115 1.233 9.464 1.00 90.31 211 VAL A N 1
ATOM 1740 C CA . VAL A 1 211 ? 2.347 1.758 10.599 1.00 90.31 211 VAL A CA 1
ATOM 1741 C C . VAL A 1 211 ? 1.296 0.753 11.063 1.00 90.31 211 VAL A C 1
ATOM 1743 O O . VAL A 1 211 ? 1.205 0.521 12.264 1.00 90.31 211 VAL A O 1
ATOM 1746 N N . SER A 1 212 ? 0.556 0.103 10.161 1.00 91.62 212 SER A N 1
ATOM 1747 C CA . SER A 1 212 ? -0.451 -0.889 10.560 1.00 91.62 212 SER A CA 1
ATOM 1748 C C . SER A 1 212 ? 0.146 -2.135 11.201 1.00 91.62 212 SER A C 1
ATOM 1750 O O . SER A 1 212 ? -0.418 -2.671 12.147 1.00 91.62 212 SER A O 1
ATOM 1752 N N . VAL A 1 213 ? 1.306 -2.600 10.727 1.00 93.06 213 VAL A N 1
ATOM 1753 C CA . VAL A 1 213 ? 1.984 -3.750 11.344 1.00 93.06 213 VAL A CA 1
ATOM 1754 C C . VAL A 1 213 ? 2.479 -3.394 12.746 1.00 93.06 213 VAL A C 1
ATOM 1756 O O . VAL A 1 213 ? 2.341 -4.193 13.670 1.00 93.06 213 VAL A O 1
ATOM 1759 N N . LEU A 1 214 ? 3.024 -2.188 12.931 1.00 93.00 214 LEU A N 1
ATOM 1760 C CA . LEU A 1 214 ? 3.430 -1.709 14.252 1.00 93.00 214 LEU A CA 1
ATOM 1761 C C . LEU A 1 214 ? 2.231 -1.545 15.191 1.00 93.00 214 LEU A C 1
ATOM 1763 O O . LEU A 1 214 ? 2.320 -1.955 16.347 1.00 93.00 214 LEU A O 1
ATOM 1767 N N . LEU A 1 215 ? 1.121 -0.993 14.695 1.00 93.81 215 LEU A N 1
ATOM 1768 C CA . LEU A 1 215 ? -0.114 -0.831 15.458 1.00 93.81 215 LEU A CA 1
ATOM 1769 C C . LEU A 1 215 ? -0.638 -2.206 15.899 1.00 93.81 215 LEU A C 1
ATOM 1771 O O . LEU A 1 215 ? -0.825 -2.396 17.097 1.00 93.81 215 LEU A O 1
ATOM 1775 N N . PHE A 1 216 ? -0.662 -3.210 15.014 1.00 94.31 216 PHE A N 1
ATOM 1776 C CA . PHE A 1 216 ? -1.023 -4.586 15.378 1.00 94.31 216 PHE A CA 1
ATOM 1777 C C . PHE A 1 216 ? -0.136 -5.171 16.488 1.00 94.31 216 PHE A C 1
ATOM 1779 O O . PHE A 1 216 ? -0.639 -5.777 17.434 1.00 94.31 216 PHE A O 1
ATOM 1786 N N . LEU A 1 217 ? 1.189 -4.993 16.413 1.00 93.81 217 LEU A N 1
ATOM 1787 C CA . LEU A 1 217 ? 2.109 -5.498 17.442 1.00 93.81 217 LEU A CA 1
ATOM 1788 C C . LEU A 1 217 ? 1.922 -4.785 18.791 1.00 93.81 217 LEU A C 1
ATOM 1790 O O . LEU A 1 217 ? 2.046 -5.415 19.846 1.00 93.81 217 LEU A O 1
ATOM 1794 N N . ILE A 1 218 ? 1.608 -3.488 18.770 1.00 94.00 218 ILE A N 1
ATOM 1795 C CA . ILE A 1 218 ? 1.284 -2.711 19.971 1.00 94.00 218 ILE A CA 1
ATOM 1796 C C . ILE A 1 218 ? -0.049 -3.188 20.560 1.00 94.00 218 ILE A C 1
ATOM 1798 O O . ILE A 1 218 ? -0.097 -3.489 21.753 1.00 94.00 218 ILE A O 1
ATOM 1802 N N . SER A 1 219 ? -1.092 -3.331 19.736 1.00 92.50 219 SER A N 1
ATOM 1803 C CA . SER A 1 219 ? -2.412 -3.856 20.117 1.00 92.50 219 SER A CA 1
ATOM 1804 C C . SER A 1 219 ? -2.297 -5.242 20.750 1.00 92.50 219 SER A C 1
ATOM 1806 O O . SER A 1 219 ? -2.846 -5.493 21.821 1.00 92.50 219 SER A O 1
ATOM 1808 N N . TRP A 1 220 ? -1.495 -6.122 20.149 1.00 91.75 220 TRP A N 1
ATOM 1809 C CA . TRP A 1 220 ? -1.201 -7.457 20.665 1.00 91.75 220 TRP A CA 1
ATOM 1810 C C . TRP A 1 220 ? -0.479 -7.429 22.016 1.00 91.75 220 TRP A C 1
ATOM 1812 O O . TRP A 1 220 ? -0.840 -8.144 22.952 1.00 91.75 220 TRP A O 1
ATOM 1822 N N . SER A 1 221 ? 0.539 -6.577 22.141 1.00 91.19 221 SER A N 1
ATOM 1823 C CA . SER A 1 221 ? 1.285 -6.419 23.393 1.00 91.19 221 SER A CA 1
ATOM 1824 C C . SER A 1 221 ? 0.380 -5.908 24.515 1.00 91.19 221 SER A C 1
ATOM 1826 O O . SER A 1 221 ? 0.462 -6.394 25.645 1.00 91.19 221 SER A O 1
ATOM 1828 N N . LEU A 1 222 ? -0.515 -4.969 24.192 1.00 89.69 222 LEU A N 1
ATOM 1829 C CA . LEU A 1 222 ? -1.510 -4.442 25.119 1.00 89.69 222 LEU A CA 1
ATOM 1830 C C . LEU A 1 222 ? -2.548 -5.507 25.496 1.00 89.69 222 LEU A C 1
ATOM 1832 O O . LEU A 1 222 ? -2.896 -5.598 26.667 1.00 89.69 222 LEU A O 1
ATOM 1836 N N . HIS A 1 223 ? -2.972 -6.357 24.557 1.00 87.75 223 HIS A N 1
ATOM 1837 C CA . HIS A 1 223 ? -3.880 -7.476 24.821 1.00 87.75 223 HIS A CA 1
ATOM 1838 C C . HIS A 1 223 ? -3.275 -8.504 25.790 1.00 87.75 223 HIS A C 1
ATOM 1840 O O . HIS A 1 223 ? -3.899 -8.869 26.785 1.00 87.75 223 HIS A O 1
ATOM 1846 N N . ILE A 1 224 ? -2.015 -8.906 25.584 1.00 87.44 224 ILE A N 1
ATOM 1847 C CA . ILE A 1 224 ? -1.314 -9.798 26.524 1.00 87.44 224 ILE A CA 1
ATOM 1848 C C . ILE A 1 224 ? -1.159 -9.139 27.899 1.00 87.44 224 ILE A C 1
ATOM 1850 O O . ILE A 1 224 ? -1.305 -9.808 28.926 1.00 87.44 224 ILE A O 1
ATOM 1854 N N . ALA A 1 225 ? -0.832 -7.845 27.936 1.00 86.38 225 ALA A N 1
ATOM 1855 C CA . ALA A 1 225 ? -0.726 -7.103 29.187 1.00 86.38 225 ALA A CA 1
ATOM 1856 C C . ALA A 1 225 ? -2.077 -7.044 29.919 1.00 86.38 225 ALA A C 1
ATOM 1858 O O . ALA A 1 225 ? -2.108 -7.286 31.123 1.00 86.38 225 ALA A O 1
ATOM 1859 N N . ALA A 1 226 ? -3.177 -6.812 29.195 1.00 83.94 226 ALA A N 1
ATOM 1860 C CA . ALA A 1 226 ? -4.540 -6.826 29.720 1.00 83.94 226 ALA A CA 1
ATOM 1861 C C . ALA A 1 226 ? -4.895 -8.182 30.347 1.00 83.94 226 ALA A C 1
ATOM 1863 O O . ALA A 1 226 ? -5.336 -8.236 31.495 1.00 83.94 226 ALA A O 1
ATOM 1864 N N . ASN A 1 227 ? -4.601 -9.278 29.639 1.00 81.06 227 ASN A N 1
ATOM 1865 C CA . ASN A 1 227 ? -4.875 -10.636 30.109 1.00 81.06 227 ASN A CA 1
ATOM 1866 C C . ASN A 1 227 ? -4.035 -11.005 31.344 1.00 81.06 227 ASN A C 1
ATOM 1868 O O . ASN A 1 227 ? -4.519 -11.698 32.232 1.00 81.06 227 ASN A O 1
ATOM 1872 N N . LYS A 1 228 ? -2.785 -10.532 31.447 1.00 81.50 228 LYS A N 1
ATOM 1873 C CA . LYS A 1 228 ? -1.936 -10.779 32.630 1.00 81.50 228 LYS A CA 1
ATOM 1874 C C . LYS A 1 228 ? -2.333 -9.958 33.855 1.00 81.50 228 LYS A C 1
ATOM 1876 O O . LYS A 1 228 ? -2.031 -10.372 34.971 1.00 81.50 228 LYS A O 1
ATOM 1881 N N . LEU A 1 229 ? -2.960 -8.801 33.661 1.00 78.31 229 LEU A N 1
ATOM 1882 C CA . LEU A 1 229 ? -3.287 -7.852 34.725 1.00 78.31 229 LEU A CA 1
ATOM 1883 C C . LEU A 1 229 ? -4.718 -8.034 35.280 1.00 78.31 229 LEU A C 1
ATOM 1885 O O . LEU A 1 229 ? -5.275 -7.072 35.797 1.00 78.31 229 LEU A O 1
ATOM 1889 N N . HIS A 1 230 ? -5.314 -9.232 35.152 1.00 67.19 230 HIS A N 1
ATOM 1890 C CA . HIS A 1 230 ? -6.691 -9.587 35.555 1.00 67.19 230 HIS A CA 1
ATOM 1891 C C . HIS A 1 230 ? -7.236 -8.791 36.767 1.00 67.19 230 HIS A C 1
ATOM 1893 O O . HIS A 1 230 ? -6.851 -9.048 37.904 1.00 67.19 230 HIS A O 1
ATOM 1899 N N . GLN A 1 231 ? -8.110 -7.800 36.526 1.00 53.25 231 GLN A N 1
ATOM 1900 C CA . GLN A 1 231 ? -9.588 -7.903 36.582 1.00 53.25 231 GLN A CA 1
ATOM 1901 C C . GLN A 1 231 ? -10.279 -6.513 36.645 1.00 53.25 231 GLN A C 1
ATOM 1903 O O . GLN A 1 231 ? -11.482 -6.425 36.423 1.00 53.25 231 GLN A O 1
ATOM 1908 N N . ASP A 1 232 ? -9.544 -5.411 36.847 1.00 57.81 232 ASP A N 1
ATOM 1909 C CA . ASP A 1 232 ? -10.185 -4.115 37.167 1.00 57.81 232 ASP A CA 1
ATOM 1910 C C . ASP A 1 232 ? -10.309 -3.104 36.008 1.00 57.81 232 ASP A C 1
ATOM 1912 O O . ASP A 1 232 ? -11.029 -2.113 36.128 1.00 57.81 232 ASP A O 1
ATOM 1916 N N . ASN A 1 233 ? -9.669 -3.329 34.855 1.00 68.19 233 ASN A N 1
ATOM 1917 C CA . ASN A 1 233 ? -9.592 -2.310 33.798 1.00 68.19 233 ASN A CA 1
ATOM 1918 C C . ASN A 1 233 ? -10.452 -2.647 32.569 1.00 68.19 233 ASN A C 1
ATOM 1920 O O . ASN A 1 233 ? -9.914 -2.873 31.485 1.00 68.19 233 ASN A O 1
ATOM 1924 N N . GLN A 1 234 ? -11.784 -2.605 32.706 1.00 78.06 234 GLN A N 1
ATOM 1925 C CA . GLN A 1 234 ? -12.715 -2.671 31.558 1.00 78.06 234 GLN A CA 1
ATOM 1926 C C . GLN A 1 234 ? -12.347 -1.656 30.463 1.00 78.06 234 GLN A C 1
ATOM 1928 O O . GLN A 1 234 ? -12.339 -1.986 29.282 1.00 78.06 234 GLN A O 1
ATOM 1933 N N . LEU A 1 235 ? -11.906 -0.461 30.869 1.00 81.75 235 LEU A N 1
ATOM 1934 C CA . LEU A 1 235 ? -11.434 0.580 29.956 1.00 81.75 235 LEU A CA 1
ATOM 1935 C C . LEU A 1 235 ? -10.273 0.107 29.072 1.00 81.75 235 LEU A C 1
ATOM 1937 O O . LEU A 1 235 ? -10.237 0.424 27.889 1.00 81.75 235 LEU A O 1
ATOM 1941 N N . LEU A 1 236 ? -9.316 -0.644 29.627 1.00 83.56 236 LEU A N 1
ATOM 1942 C CA . LEU A 1 236 ? -8.142 -1.095 28.876 1.00 83.56 236 LEU A CA 1
ATOM 1943 C C . LEU A 1 236 ? -8.538 -2.140 27.829 1.00 83.56 236 LEU A C 1
ATOM 1945 O O . LEU A 1 236 ? -8.025 -2.091 26.714 1.00 83.56 236 LEU A O 1
ATOM 1949 N N . MET A 1 237 ? -9.495 -3.014 28.152 1.00 82.81 237 MET A N 1
ATOM 1950 C CA . MET A 1 237 ? -10.071 -3.930 27.168 1.00 82.81 237 MET A CA 1
ATOM 1951 C C . MET A 1 237 ? -10.799 -3.166 26.060 1.00 82.81 237 MET A C 1
ATOM 1953 O O . MET A 1 237 ? -10.488 -3.391 24.894 1.00 82.81 237 MET A O 1
ATOM 1957 N N . ASP A 1 238 ? -11.660 -2.197 26.386 1.00 85.94 238 ASP A N 1
ATOM 1958 C CA . ASP A 1 238 ? -12.348 -1.366 25.382 1.00 85.94 238 ASP A CA 1
ATOM 1959 C C . ASP A 1 238 ? -11.362 -0.629 24.452 1.00 85.94 238 ASP A C 1
ATOM 1961 O O . ASP A 1 238 ? -11.575 -0.534 23.236 1.00 85.94 238 ASP A O 1
ATOM 1965 N N . PHE A 1 239 ? -10.232 -0.157 24.994 1.00 88.75 239 PHE A N 1
ATOM 1966 C CA . PHE A 1 239 ? -9.146 0.409 24.191 1.00 88.75 239 PHE A CA 1
ATOM 1967 C C . PHE A 1 239 ? -8.522 -0.628 23.248 1.00 88.75 239 PHE A C 1
ATOM 1969 O O . PHE A 1 239 ? -8.314 -0.318 22.076 1.00 88.75 239 PHE A O 1
ATOM 1976 N N . VAL A 1 240 ? -8.264 -1.855 23.710 1.00 90.50 240 VAL A N 1
ATOM 1977 C CA . VAL A 1 240 ? -7.740 -2.949 22.870 1.00 90.50 240 VAL A CA 1
ATOM 1978 C C . VAL A 1 240 ? -8.704 -3.281 21.724 1.00 90.50 240 VAL A C 1
ATOM 1980 O O . VAL A 1 240 ? -8.266 -3.375 20.577 1.00 90.50 240 VAL A O 1
ATOM 1983 N N . PHE A 1 241 ? -10.012 -3.377 21.991 1.00 89.62 241 PHE A N 1
ATOM 1984 C CA . PHE A 1 241 ? -11.035 -3.569 20.951 1.00 89.62 241 PHE A CA 1
ATOM 1985 C C . PHE A 1 241 ? -11.007 -2.452 19.908 1.00 89.62 241 PHE A C 1
ATOM 1987 O O . PHE A 1 241 ? -11.043 -2.709 18.703 1.00 89.62 241 PHE A O 1
ATOM 1994 N N . THR A 1 242 ? -10.912 -1.206 20.370 1.00 91.88 242 THR A N 1
ATOM 1995 C CA . THR A 1 242 ? -10.884 -0.036 19.489 1.00 91.88 242 THR A CA 1
ATOM 1996 C C . THR A 1 242 ? -9.646 -0.049 18.591 1.00 91.88 242 THR A C 1
ATOM 1998 O O . THR A 1 242 ? -9.762 0.170 17.385 1.00 91.88 242 THR A O 1
ATOM 2001 N N . LEU A 1 243 ? -8.470 -0.355 19.148 1.00 93.81 243 LEU A N 1
ATOM 2002 C CA . LEU A 1 243 ? -7.224 -0.429 18.384 1.00 93.81 243 LEU A CA 1
ATOM 2003 C C . LEU A 1 243 ? -7.268 -1.549 17.339 1.00 93.81 243 LEU A C 1
ATOM 2005 O O . LEU A 1 243 ? -6.987 -1.287 16.172 1.00 93.81 243 LEU A O 1
ATOM 2009 N N . PHE A 1 244 ? -7.726 -2.752 17.703 1.00 93.50 244 PHE A N 1
ATOM 2010 C CA . PHE A 1 244 ? -7.861 -3.845 16.736 1.00 93.50 244 PHE A CA 1
ATOM 2011 C C . PHE A 1 244 ? -8.915 -3.574 15.656 1.00 93.50 244 PHE A C 1
ATOM 2013 O O . PHE A 1 244 ? -8.738 -3.994 14.513 1.00 93.50 244 PHE A O 1
ATOM 2020 N N . SER A 1 245 ? -9.988 -2.842 15.972 1.00 93.38 245 SER A N 1
ATOM 2021 C CA . SER A 1 245 ? -10.968 -2.424 14.963 1.00 93.38 245 SER A CA 1
ATOM 2022 C C . SER A 1 245 ? -10.369 -1.437 13.959 1.00 93.38 245 SER A C 1
ATOM 2024 O O . SER A 1 245 ? -10.671 -1.516 12.767 1.00 93.38 245 SER A O 1
ATOM 2026 N N . ILE A 1 246 ? -9.529 -0.506 14.419 1.00 94.19 246 ILE A N 1
ATOM 2027 C CA . ILE A 1 246 ? -8.814 0.425 13.538 1.00 94.19 246 ILE A CA 1
ATOM 2028 C C . ILE A 1 246 ? -7.780 -0.339 12.700 1.00 94.19 246 ILE A C 1
ATOM 2030 O O . ILE A 1 246 ? -7.719 -0.136 11.487 1.00 94.19 246 ILE A O 1
ATOM 2034 N N . ASP A 1 247 ? -7.039 -1.272 13.303 1.00 94.56 247 ASP A N 1
ATOM 2035 C CA . ASP A 1 247 ? -6.100 -2.149 12.591 1.00 94.56 247 ASP A CA 1
ATOM 2036 C C . ASP A 1 247 ? -6.790 -2.948 11.485 1.00 94.56 247 ASP A C 1
ATOM 2038 O O . ASP A 1 247 ? -6.315 -2.980 10.349 1.00 94.56 247 ASP A O 1
ATOM 2042 N N . PHE A 1 248 ? -7.943 -3.554 11.781 1.00 94.19 248 PHE A N 1
ATOM 2043 C CA . PHE A 1 248 ? -8.736 -4.292 10.798 1.00 94.19 248 PHE A CA 1
ATOM 2044 C C . PHE A 1 248 ? -9.125 -3.423 9.603 1.00 94.19 248 PHE A C 1
ATOM 2046 O O . PHE A 1 248 ? -8.980 -3.850 8.455 1.00 94.19 248 PHE A O 1
ATOM 2053 N N . MET A 1 249 ? -9.560 -2.187 9.853 1.00 93.94 249 MET A N 1
ATOM 2054 C CA . MET A 1 249 ? -9.869 -1.233 8.790 1.00 93.94 249 MET A CA 1
ATOM 2055 C C . MET A 1 249 ? -8.642 -0.894 7.938 1.00 93.94 249 MET A C 1
ATOM 2057 O O . MET A 1 249 ? -8.754 -0.843 6.712 1.00 93.94 249 MET A O 1
ATOM 2061 N N . LEU A 1 250 ? -7.466 -0.715 8.546 1.00 92.25 250 LEU A N 1
ATOM 2062 C CA . LEU A 1 250 ? -6.226 -0.476 7.802 1.00 92.25 250 LEU A CA 1
ATOM 2063 C C . LEU A 1 250 ? -5.858 -1.685 6.925 1.00 92.25 250 LEU A C 1
ATOM 2065 O O . LEU A 1 250 ? -5.640 -1.516 5.726 1.00 92.25 250 LEU A O 1
ATOM 2069 N N . PHE A 1 251 ? -5.904 -2.910 7.461 1.00 92.31 251 PHE A N 1
ATOM 2070 C CA . PHE A 1 251 ? -5.697 -4.143 6.682 1.00 92.31 251 PHE A CA 1
ATOM 2071 C C . PHE A 1 251 ? -6.715 -4.328 5.545 1.00 92.31 251 PHE A C 1
ATOM 2073 O O . PHE A 1 251 ? -6.368 -4.834 4.470 1.00 92.31 251 PHE A O 1
ATOM 2080 N N . CYS A 1 252 ? -7.956 -3.868 5.729 1.00 90.94 252 CYS A N 1
ATOM 2081 C CA . CYS A 1 252 ? -8.948 -3.823 4.656 1.00 90.94 252 CYS A CA 1
ATOM 2082 C C . CYS A 1 252 ? -8.539 -2.838 3.556 1.00 90.94 252 CYS A C 1
ATOM 2084 O O . CYS A 1 252 ? -8.562 -3.201 2.381 1.00 90.94 252 CYS A O 1
ATOM 2086 N N . ILE A 1 253 ? -8.122 -1.619 3.914 1.00 88.25 253 ILE A N 1
ATOM 2087 C CA . ILE A 1 253 ? -7.670 -0.608 2.949 1.00 88.25 253 ILE A CA 1
ATOM 2088 C C . ILE A 1 253 ? -6.457 -1.114 2.157 1.00 88.25 253 ILE A C 1
ATOM 2090 O O . ILE A 1 253 ? -6.444 -0.957 0.938 1.00 88.25 253 ILE A O 1
ATOM 2094 N N . PHE A 1 254 ? -5.495 -1.807 2.777 1.00 86.06 254 PHE A N 1
ATOM 2095 C CA . PHE A 1 254 ? -4.364 -2.397 2.036 1.00 86.06 254 PHE A CA 1
ATOM 2096 C C . PHE A 1 254 ? -4.767 -3.479 1.047 1.00 86.06 254 PHE A C 1
ATOM 2098 O O . PHE A 1 254 ? -4.086 -3.687 0.048 1.00 86.06 254 PHE A O 1
ATOM 2105 N N . THR A 1 255 ? -5.914 -4.127 1.244 1.00 86.31 255 THR A N 1
ATOM 2106 C CA . THR A 1 255 ? -6.439 -5.061 0.239 1.00 86.31 255 THR A CA 1
ATOM 2107 C C . THR A 1 255 ? -6.635 -4.362 -1.119 1.00 86.31 255 THR A C 1
ATOM 2109 O O . THR A 1 255 ? -6.505 -5.000 -2.164 1.00 86.31 255 THR A O 1
ATOM 2112 N N . LEU A 1 256 ? -6.864 -3.039 -1.135 1.00 84.00 256 LEU A N 1
ATOM 2113 C CA . LEU A 1 256 ? -6.957 -2.241 -2.362 1.00 84.00 256 LEU A CA 1
ATOM 2114 C C . LEU A 1 256 ? -5.637 -2.150 -3.138 1.00 84.00 256 LEU A C 1
ATOM 2116 O O . LEU A 1 256 ? -5.674 -1.951 -4.352 1.00 84.00 256 LEU A O 1
ATOM 2120 N N . GLU A 1 257 ? -4.484 -2.329 -2.495 1.00 84.12 257 GLU A N 1
ATOM 2121 C CA . GLU A 1 257 ? -3.193 -2.348 -3.189 1.00 84.12 257 GLU A CA 1
ATOM 2122 C C . GLU A 1 257 ? -3.121 -3.520 -4.175 1.00 84.12 257 GLU A C 1
ATOM 2124 O O . GLU A 1 257 ? -2.713 -3.368 -5.327 1.00 84.12 257 GLU A O 1
ATOM 2129 N N . PHE A 1 258 ? -3.637 -4.686 -3.788 1.00 83.31 258 PHE A N 1
ATOM 2130 C CA . PHE A 1 258 ? -3.750 -5.808 -4.714 1.00 83.31 258 PHE A CA 1
ATOM 2131 C C . PHE A 1 258 ? -4.735 -5.515 -5.852 1.00 83.31 258 PHE A C 1
ATOM 2133 O O . PHE A 1 258 ? -4.488 -5.912 -6.993 1.00 83.31 258 PHE A O 1
ATOM 2140 N N . CYS A 1 259 ? -5.814 -4.768 -5.588 1.00 81.31 259 CYS A N 1
ATOM 2141 C CA . CYS A 1 259 ? -6.737 -4.314 -6.633 1.00 81.31 259 CYS A CA 1
ATOM 2142 C C . CYS A 1 259 ? -6.058 -3.381 -7.6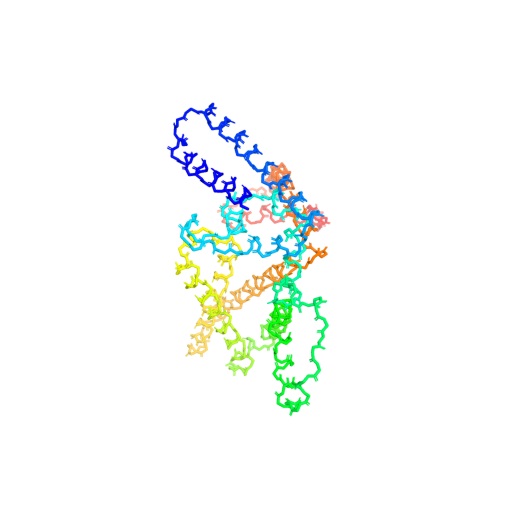48 1.00 81.31 259 CYS A C 1
ATOM 2144 O O . CYS A 1 259 ? -6.415 -3.416 -8.826 1.00 81.31 259 CYS A O 1
ATOM 2146 N N . TYR A 1 260 ? -5.066 -2.591 -7.226 1.00 83.94 260 TYR A N 1
ATOM 2147 C CA . TYR A 1 260 ? -4.271 -1.746 -8.120 1.00 83.94 260 TYR A CA 1
ATOM 2148 C C . TYR A 1 260 ? -3.433 -2.571 -9.113 1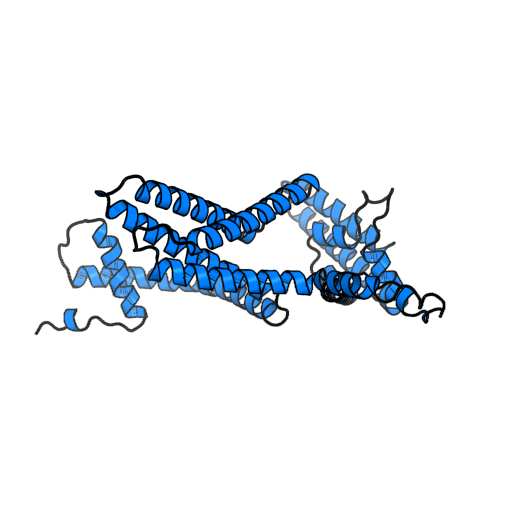.00 83.94 260 TYR A C 1
ATOM 2150 O O . TYR A 1 260 ? -3.325 -2.207 -10.282 1.00 83.94 260 TYR A O 1
ATOM 2158 N N . VAL A 1 261 ? -2.893 -3.716 -8.681 1.00 80.56 261 VAL A N 1
ATOM 2159 C CA . VAL A 1 261 ? -2.056 -4.597 -9.520 1.00 80.56 261 VAL A CA 1
ATOM 2160 C C . VAL A 1 261 ? -2.875 -5.367 -10.568 1.00 80.56 261 VAL A C 1
ATOM 2162 O O . VAL A 1 261 ? -2.348 -5.776 -11.605 1.00 80.56 261 VAL A O 1
ATOM 2165 N N . ILE A 1 262 ? -4.177 -5.565 -10.343 1.00 82.50 262 ILE A N 1
ATOM 2166 C CA . ILE A 1 262 ? -5.044 -6.265 -11.296 1.00 82.50 262 ILE A CA 1
ATOM 2167 C C . ILE A 1 262 ? -5.232 -5.405 -12.553 1.00 82.50 262 ILE A C 1
ATOM 2169 O O . ILE A 1 262 ? -5.799 -4.316 -12.499 1.00 82.50 262 ILE A O 1
ATOM 2173 N N . GLN A 1 263 ? -4.845 -5.944 -13.713 1.00 79.38 263 GLN A N 1
ATOM 2174 C CA . GLN A 1 263 ? -4.848 -5.251 -15.011 1.00 79.38 263 GLN A CA 1
ATOM 2175 C C . GLN A 1 263 ? -6.183 -4.565 -15.361 1.00 79.38 263 GLN A C 1
ATOM 2177 O O . GLN A 1 263 ? -6.192 -3.508 -15.985 1.00 79.38 263 GLN A O 1
ATOM 2182 N N . SER A 1 264 ? -7.320 -5.141 -14.954 1.00 82.06 264 SER A N 1
ATOM 2183 C CA . SER A 1 264 ? -8.651 -4.581 -15.223 1.00 82.06 264 SER A CA 1
ATOM 2184 C C . SER A 1 264 ? -9.091 -3.489 -14.243 1.00 82.06 264 SER A C 1
ATOM 2186 O O . SER A 1 264 ? -9.944 -2.671 -14.594 1.00 82.06 264 SER A O 1
ATOM 2188 N N . LEU A 1 265 ? -8.570 -3.501 -13.012 1.00 83.25 265 LEU A N 1
ATOM 2189 C CA . LEU A 1 265 ? -8.989 -2.612 -11.923 1.00 83.25 265 LEU A CA 1
ATOM 2190 C C . LEU A 1 265 ? -8.014 -1.451 -11.712 1.00 83.25 265 LEU A C 1
ATOM 2192 O O . LEU A 1 265 ? -8.476 -0.352 -11.415 1.00 83.25 265 LEU A O 1
ATOM 2196 N N . GLY A 1 266 ? -6.715 -1.650 -11.950 1.00 84.19 266 GLY A N 1
ATOM 2197 C CA . GLY A 1 266 ? -5.677 -0.630 -11.788 1.00 84.19 266 GLY A CA 1
ATOM 2198 C C . GLY A 1 266 ? -6.005 0.698 -12.479 1.00 84.19 266 GLY A C 1
ATOM 2199 O O . GLY A 1 266 ? -6.130 1.711 -11.791 1.00 84.19 266 GLY A O 1
ATOM 2200 N N . PRO A 1 267 ? -6.262 0.722 -13.805 1.00 87.19 267 PRO A N 1
ATOM 2201 C CA . PRO A 1 267 ? -6.595 1.961 -14.510 1.00 87.19 267 PRO A CA 1
ATOM 2202 C C . PRO A 1 267 ? -7.856 2.645 -13.970 1.00 87.19 267 PRO A C 1
ATOM 2204 O O . PRO A 1 267 ? -7.909 3.868 -13.882 1.00 87.19 267 PRO A O 1
ATOM 2207 N N . ARG A 1 268 ? -8.869 1.866 -13.566 1.00 88.12 268 ARG A N 1
ATOM 2208 C CA . ARG A 1 268 ? -10.111 2.411 -12.998 1.00 88.12 268 ARG A CA 1
ATOM 2209 C C . ARG A 1 268 ? -9.866 3.043 -11.629 1.00 88.12 268 ARG A C 1
ATOM 2211 O O . ARG A 1 268 ? -10.417 4.103 -11.356 1.00 88.12 268 ARG A O 1
ATOM 2218 N N . LEU A 1 269 ? -9.027 2.419 -10.800 1.00 86.00 269 LEU A N 1
ATOM 2219 C CA . LEU A 1 269 ? -8.645 2.936 -9.486 1.00 86.00 269 LEU A CA 1
ATOM 2220 C C . LEU A 1 269 ? -7.812 4.220 -9.610 1.00 86.00 269 LEU A C 1
ATOM 2222 O O . LEU A 1 269 ? -8.048 5.165 -8.867 1.00 86.00 269 LEU A O 1
ATOM 2226 N N . ILE A 1 270 ? -6.888 4.287 -10.575 1.00 86.06 270 ILE A N 1
ATOM 2227 C CA . ILE A 1 270 ? -6.098 5.501 -10.848 1.00 86.06 270 ILE A CA 1
ATOM 2228 C C . ILE A 1 270 ? -7.018 6.658 -11.238 1.00 86.06 270 ILE A C 1
ATOM 2230 O O . ILE A 1 270 ? -6.914 7.746 -10.674 1.00 86.06 270 ILE A O 1
ATOM 2234 N N . VAL A 1 271 ? -7.956 6.415 -12.160 1.00 89.56 271 VAL A N 1
ATOM 2235 C CA . VAL A 1 271 ? -8.947 7.427 -12.550 1.00 89.56 271 VAL A CA 1
ATOM 2236 C C . VAL A 1 271 ? -9.793 7.838 -11.346 1.00 89.56 271 VAL A C 1
ATOM 2238 O O . VAL A 1 271 ? -9.976 9.030 -11.125 1.00 89.56 271 VAL A O 1
ATOM 2241 N N . LEU A 1 272 ? -10.253 6.886 -10.527 1.00 88.44 272 LEU A N 1
ATOM 2242 C CA . LEU A 1 272 ? -11.003 7.179 -9.304 1.00 88.44 272 LEU A CA 1
ATOM 2243 C C . LEU A 1 272 ? -10.215 8.093 -8.354 1.00 88.44 272 LEU A C 1
ATOM 2245 O O . LEU A 1 272 ? -10.767 9.082 -7.882 1.00 88.44 272 LEU A O 1
ATOM 2249 N N . MET A 1 273 ? -8.936 7.806 -8.100 1.00 86.44 273 MET A N 1
ATOM 2250 C CA . MET A 1 273 ? -8.088 8.636 -7.234 1.00 86.44 273 MET A CA 1
ATOM 2251 C C . MET A 1 273 ? -7.922 10.058 -7.778 1.00 86.44 273 MET A C 1
ATOM 2253 O O . MET A 1 273 ? -7.934 11.019 -7.009 1.00 86.44 273 MET A O 1
ATOM 2257 N N . GLU A 1 274 ? -7.820 10.215 -9.097 1.00 89.44 274 GLU A N 1
ATOM 2258 C CA . GLU A 1 274 ? -7.737 11.538 -9.718 1.00 89.44 274 GLU A CA 1
ATOM 2259 C C . GLU A 1 274 ? -9.065 12.301 -9.612 1.00 89.44 274 GLU A C 1
ATOM 2261 O O . GLU A 1 274 ? -9.079 13.492 -9.297 1.00 89.44 274 GLU A O 1
ATOM 2266 N N . MET A 1 275 ? -10.195 11.605 -9.767 1.00 91.38 275 MET A N 1
ATOM 2267 C CA . MET A 1 275 ? -11.520 12.188 -9.543 1.00 91.38 275 MET A CA 1
ATOM 2268 C C . MET A 1 275 ? -11.724 12.597 -8.076 1.00 91.38 275 MET A C 1
ATOM 2270 O O . MET A 1 275 ? -12.335 13.632 -7.812 1.00 91.38 275 MET A O 1
ATOM 2274 N N . VAL A 1 276 ? -11.175 11.841 -7.116 1.00 89.50 276 VAL A N 1
ATOM 2275 C CA . VAL A 1 276 ? -11.238 12.181 -5.683 1.00 89.50 276 VAL A CA 1
ATOM 2276 C C . VAL A 1 276 ? -10.508 13.492 -5.388 1.00 89.50 276 VAL A C 1
ATOM 2278 O O . VAL A 1 276 ? -11.012 14.287 -4.602 1.00 89.50 276 VAL A O 1
ATOM 2281 N N . LYS A 1 277 ? -9.377 13.790 -6.043 1.00 88.06 277 LYS A N 1
ATOM 2282 C CA . LYS A 1 277 ? -8.687 15.083 -5.858 1.00 88.06 277 LYS A CA 1
ATOM 2283 C C . LYS A 1 277 ? -9.568 16.265 -6.265 1.00 88.06 277 LYS A C 1
ATOM 2285 O O . LYS A 1 277 ? -9.627 17.260 -5.545 1.00 88.06 277 LYS A O 1
ATOM 2290 N N . ILE A 1 278 ? -10.274 16.136 -7.389 1.00 94.06 278 ILE A N 1
ATOM 2291 C CA . ILE A 1 278 ? -11.223 17.151 -7.868 1.00 94.06 278 ILE A CA 1
ATOM 2292 C C . ILE A 1 278 ? -12.400 17.268 -6.889 1.00 94.06 278 ILE A C 1
ATOM 2294 O O . ILE A 1 278 ? -12.781 18.372 -6.498 1.00 94.06 278 ILE A O 1
ATOM 2298 N N . LEU A 1 279 ? -12.934 16.134 -6.428 1.00 92.94 279 LEU A N 1
ATOM 2299 C CA . LEU A 1 279 ? -14.013 16.099 -5.442 1.00 92.94 279 LEU A CA 1
ATOM 2300 C C . LEU A 1 279 ? -13.612 16.769 -4.121 1.00 92.94 279 LEU A C 1
ATOM 2302 O O . LEU A 1 279 ? -14.409 17.516 -3.564 1.00 92.94 279 LEU A O 1
ATOM 2306 N N . CYS A 1 280 ? -12.387 16.562 -3.634 1.00 91.94 280 CYS A N 1
ATOM 2307 C CA . CYS A 1 280 ? -11.890 17.200 -2.414 1.00 91.94 280 CYS A CA 1
ATOM 2308 C C . CYS A 1 280 ? -11.872 18.731 -2.526 1.00 91.94 280 CYS A C 1
ATOM 2310 O O . CYS A 1 280 ? -12.232 19.414 -1.569 1.00 91.94 280 CYS A O 1
ATOM 2312 N N . GLN A 1 281 ? -11.505 19.280 -3.690 1.00 91.75 281 GLN A N 1
ATOM 2313 C CA . GLN A 1 281 ? -11.558 20.728 -3.922 1.00 91.75 281 GLN A CA 1
ATOM 2314 C C . GLN A 1 281 ? -12.998 21.254 -3.866 1.00 91.75 281 GLN A C 1
ATOM 2316 O O . GLN A 1 281 ? -13.254 22.297 -3.270 1.00 91.75 281 GLN A O 1
ATOM 2321 N N . PHE A 1 282 ? -13.950 20.512 -4.432 1.00 92.94 282 PHE A N 1
ATOM 2322 C CA . PHE A 1 282 ? -15.369 20.856 -4.357 1.00 92.94 282 PHE A CA 1
ATOM 2323 C C . PHE A 1 282 ? -15.935 20.717 -2.933 1.00 92.94 282 PHE A C 1
ATOM 2325 O O . PHE A 1 282 ? -16.711 21.563 -2.484 1.00 92.94 282 PHE A O 1
ATOM 2332 N N . LEU A 1 283 ? -15.496 19.698 -2.186 1.00 92.69 283 LEU A N 1
ATOM 2333 C CA . LEU A 1 283 ? -15.907 19.457 -0.804 1.00 92.69 283 LEU A CA 1
ATOM 2334 C C . LEU A 1 283 ? -15.558 20.640 0.109 1.00 92.69 283 LEU A C 1
ATOM 2336 O O . LEU A 1 283 ? -16.318 20.918 1.028 1.00 92.69 283 LEU A O 1
ATOM 2340 N N . LEU A 1 284 ? -14.480 21.386 -0.164 1.00 93.62 284 LEU A N 1
ATOM 2341 C CA . LEU A 1 284 ? -14.145 22.606 0.586 1.00 93.62 284 LEU A CA 1
ATOM 2342 C C . LEU A 1 284 ? -15.223 23.692 0.481 1.00 93.62 284 LEU A C 1
ATOM 2344 O O . LEU A 1 284 ? -15.511 24.370 1.467 1.00 93.62 284 LEU A O 1
ATOM 2348 N N . ILE A 1 285 ? -15.849 23.840 -0.688 1.00 93.31 285 ILE A N 1
ATOM 2349 C CA . ILE A 1 285 ? -16.938 24.803 -0.890 1.00 93.31 285 ILE A CA 1
ATOM 2350 C C . ILE A 1 285 ? -18.169 24.352 -0.101 1.00 93.31 285 ILE A C 1
ATOM 2352 O O . ILE A 1 285 ? -18.752 25.142 0.642 1.00 93.31 285 ILE A O 1
ATOM 2356 N N . ILE A 1 286 ? -18.528 23.067 -0.206 1.00 91.88 286 ILE A N 1
ATOM 2357 C CA . ILE A 1 286 ? -19.624 22.482 0.580 1.00 91.88 286 ILE A CA 1
ATOM 2358 C C . ILE A 1 286 ? -19.355 22.643 2.076 1.00 91.88 286 ILE A C 1
ATOM 2360 O O . ILE A 1 286 ? -20.260 23.005 2.819 1.00 91.88 286 ILE A O 1
ATOM 2364 N N . PHE A 1 287 ? -18.117 22.433 2.519 1.00 91.88 287 PHE A N 1
ATOM 2365 C CA . PHE A 1 287 ? -17.727 22.533 3.920 1.00 91.88 287 PHE A CA 1
ATOM 2366 C C . PHE A 1 287 ? -17.933 23.946 4.494 1.00 91.88 287 PHE A C 1
ATOM 2368 O O . PHE A 1 287 ? -18.357 24.087 5.641 1.00 91.88 287 PHE A O 1
ATOM 2375 N N . ALA A 1 288 ? -17.719 24.999 3.698 1.00 93.25 288 ALA A N 1
ATOM 2376 C CA . ALA A 1 288 ? -18.005 26.371 4.118 1.00 93.25 288 ALA A CA 1
ATOM 2377 C C . ALA A 1 288 ? -19.510 26.603 4.362 1.00 93.25 288 ALA A C 1
ATOM 2379 O O . ALA A 1 288 ? -19.895 27.135 5.407 1.00 93.25 288 ALA A O 1
ATOM 2380 N N . PHE A 1 289 ? -20.369 26.150 3.441 1.00 92.06 289 PHE A N 1
ATOM 2381 C CA . PHE A 1 289 ? -21.827 26.214 3.619 1.00 92.06 289 PHE A CA 1
ATOM 2382 C C . PHE A 1 289 ? -22.306 25.334 4.773 1.00 92.06 289 PHE A C 1
ATOM 2384 O O . PHE A 1 289 ? -23.177 25.732 5.545 1.00 92.06 289 PHE A O 1
ATOM 2391 N N . PHE A 1 290 ? -21.697 24.161 4.917 1.00 92.25 290 PHE A N 1
ATOM 2392 C CA . PHE A 1 290 ? -21.966 23.218 5.987 1.00 92.25 290 PHE A CA 1
ATOM 2393 C C . PHE A 1 290 ? -21.728 23.842 7.364 1.00 92.25 290 PHE A C 1
ATOM 2395 O O . PHE A 1 290 ? -22.610 23.775 8.213 1.00 92.25 290 PHE A O 1
ATOM 2402 N N . ILE A 1 291 ? -20.586 24.509 7.581 1.00 92.50 291 ILE A N 1
ATOM 2403 C CA . ILE A 1 291 ? -20.303 25.200 8.849 1.00 92.50 291 ILE A CA 1
ATOM 2404 C C . ILE A 1 291 ? -21.306 26.331 9.095 1.00 92.50 291 ILE A C 1
ATOM 2406 O O . ILE A 1 291 ? -21.798 26.475 10.214 1.00 92.50 291 ILE A O 1
ATOM 2410 N N . ALA A 1 292 ? -21.633 27.124 8.070 1.00 92.56 292 ALA A N 1
ATOM 2411 C CA . ALA A 1 292 ? -22.598 28.213 8.209 1.00 92.56 292 ALA A CA 1
ATOM 2412 C C . ALA A 1 292 ? -23.974 27.693 8.663 1.00 92.56 292 ALA A C 1
ATOM 2414 O O . ALA A 1 292 ? -24.564 28.225 9.606 1.00 92.56 292 ALA A O 1
ATOM 2415 N N . PHE A 1 293 ? -24.447 26.607 8.045 1.00 90.69 293 PHE A N 1
ATOM 2416 C CA . PHE A 1 293 ? -25.685 25.937 8.432 1.00 90.69 293 PHE A CA 1
ATOM 2417 C C . PHE A 1 293 ? -25.597 25.317 9.836 1.00 90.69 293 PHE A C 1
ATOM 2419 O O . PHE A 1 293 ? -26.506 25.509 10.642 1.00 90.69 293 PHE A O 1
ATOM 2426 N N . ALA A 1 294 ? -24.489 24.643 10.159 1.00 90.69 294 ALA A N 1
ATOM 2427 C CA . ALA A 1 294 ? -24.241 24.026 11.461 1.00 90.69 294 ALA A CA 1
ATOM 2428 C C . ALA A 1 294 ? -24.368 25.027 12.616 1.00 90.69 294 ALA A C 1
ATOM 2430 O O . ALA A 1 294 ? -25.097 24.799 13.584 1.00 90.69 294 ALA A O 1
ATOM 2431 N N . VAL A 1 295 ? -23.677 26.162 12.491 1.00 90.69 295 VAL A N 1
ATOM 2432 C CA . VAL A 1 295 ? -23.653 27.212 13.514 1.00 90.69 295 VAL A CA 1
ATOM 2433 C C . VAL A 1 295 ? -25.010 27.909 13.607 1.00 90.69 295 VAL A C 1
ATOM 2435 O O . VAL A 1 295 ? -25.513 28.110 14.711 1.00 90.69 295 VAL A O 1
ATOM 2438 N N . SER A 1 296 ? -25.629 28.238 12.467 1.00 90.69 296 SER A N 1
ATOM 2439 C CA . SER A 1 296 ? -26.939 28.899 12.440 1.00 90.69 296 SER A CA 1
ATOM 2440 C C . SER A 1 296 ? -28.037 28.023 13.051 1.00 90.69 296 SER A C 1
ATOM 2442 O O . SER A 1 296 ? -28.785 28.495 13.907 1.00 90.69 296 SER A O 1
ATOM 2444 N N . SER A 1 297 ? -28.092 26.738 12.687 1.00 86.06 297 SER A N 1
ATOM 2445 C CA . SER A 1 297 ? -29.066 25.787 13.234 1.00 86.06 297 SER A CA 1
ATOM 2446 C C . SER A 1 297 ? -28.916 25.637 14.750 1.00 86.06 297 SER A C 1
ATOM 2448 O O . SER A 1 297 ? -29.907 25.711 15.478 1.00 86.06 297 SER A O 1
ATOM 2450 N N . GLN A 1 298 ? -27.683 25.499 15.253 1.00 86.88 298 GLN A N 1
ATOM 2451 C CA . GLN A 1 298 ? -27.446 25.374 16.691 1.00 86.88 298 GLN A CA 1
ATOM 2452 C C . GLN A 1 298 ? -27.844 26.644 17.459 1.00 86.88 298 GLN A C 1
ATOM 2454 O O . GLN A 1 298 ? -28.428 26.540 18.538 1.00 86.88 298 GLN A O 1
ATOM 2459 N N . ALA A 1 299 ? -27.550 27.826 16.909 1.00 88.25 299 ALA A N 1
ATOM 2460 C CA . ALA A 1 299 ? -27.852 29.105 17.550 1.00 88.25 299 ALA A CA 1
ATOM 2461 C C . ALA A 1 299 ? -29.360 29.362 17.693 1.00 88.25 299 ALA A C 1
ATOM 2463 O O . ALA A 1 299 ? -29.784 29.959 18.680 1.00 88.25 299 ALA A O 1
ATOM 2464 N N . VAL A 1 300 ? -30.163 28.907 16.724 1.00 88.38 300 VAL A N 1
ATOM 2465 C CA . VAL A 1 300 ? -31.622 29.087 16.739 1.00 88.38 300 VAL A CA 1
ATOM 2466 C C . VAL A 1 300 ? -32.306 28.093 17.674 1.00 88.38 300 VAL A C 1
ATOM 2468 O O . VAL A 1 300 ? -33.178 28.495 18.439 1.00 88.38 300 VAL A O 1
ATOM 2471 N N . LEU A 1 301 ? -31.932 26.808 17.633 1.00 84.81 301 LEU A N 1
ATOM 2472 C CA . LEU A 1 301 ? -32.646 25.786 18.407 1.00 84.81 301 LEU A CA 1
ATOM 2473 C C . LEU A 1 301 ? -32.280 25.754 19.893 1.00 84.81 301 LEU A C 1
ATOM 2475 O O . LEU A 1 301 ? -33.128 25.422 20.716 1.00 84.81 301 LEU A O 1
ATOM 2479 N N . TYR A 1 302 ? -31.038 26.082 20.250 1.00 84.38 302 TYR A N 1
ATOM 2480 C CA . TYR A 1 302 ? -30.583 26.022 21.638 1.00 84.38 302 TYR A CA 1
ATOM 2481 C C . TYR A 1 302 ? -29.930 27.342 22.048 1.00 84.38 302 TYR A C 1
ATOM 2483 O O . TYR A 1 302 ? -28.701 27.429 22.149 1.00 84.38 302 TYR A O 1
ATOM 2491 N N . PRO A 1 303 ? -30.736 28.388 22.301 1.00 80.69 303 PRO A N 1
ATOM 2492 C CA . PRO A 1 303 ? -30.209 29.631 22.839 1.00 80.69 303 PRO A CA 1
ATOM 2493 C C . PRO A 1 303 ? -29.591 29.384 24.230 1.00 80.69 303 PRO A C 1
ATOM 2495 O O . PRO A 1 303 ? -30.167 28.685 25.061 1.00 80.69 303 PRO A O 1
ATOM 2498 N N . ASN A 1 304 ? -28.424 29.985 24.494 1.00 83.12 304 ASN A N 1
ATOM 2499 C CA . ASN A 1 304 ? -27.692 29.955 25.778 1.00 83.12 304 ASN A CA 1
ATOM 2500 C C . ASN A 1 304 ? -27.012 28.624 26.181 1.00 83.12 304 ASN A C 1
ATOM 2502 O O . ASN A 1 304 ? -26.894 28.319 27.370 1.00 83.12 304 ASN A O 1
ATOM 2506 N N . THR A 1 305 ? -26.499 27.835 25.232 1.00 82.88 305 THR A N 1
ATOM 2507 C CA . THR A 1 305 ? -25.674 26.652 25.556 1.00 82.88 305 THR A CA 1
ATOM 2508 C C . THR A 1 305 ? -24.299 27.019 26.124 1.00 82.88 305 THR A C 1
ATOM 2510 O O . THR A 1 305 ? -23.607 27.876 25.576 1.00 82.88 305 THR A O 1
ATOM 2513 N N . GLN A 1 306 ? -23.861 26.322 27.177 1.00 85.69 306 GLN A N 1
ATOM 2514 C CA . GLN A 1 306 ? -22.529 26.502 27.767 1.00 85.69 306 GLN A CA 1
ATOM 2515 C C . GLN A 1 306 ? -21.409 25.975 26.853 1.00 85.69 306 GLN A C 1
ATOM 2517 O O . GLN A 1 306 ? -21.585 25.002 26.116 1.00 85.69 306 GLN A O 1
ATOM 2522 N N . LEU A 1 307 ? -20.233 26.608 26.927 1.00 82.62 307 LEU A N 1
ATOM 2523 C CA . LEU A 1 307 ? -19.059 26.223 26.145 1.00 82.62 307 LEU A CA 1
ATOM 2524 C C . LEU A 1 307 ? -18.445 24.930 26.711 1.00 82.62 307 LEU A C 1
ATOM 2526 O O . LEU A 1 307 ? -17.689 24.953 27.679 1.00 82.62 307 LEU A O 1
ATOM 2530 N N . THR A 1 308 ? -18.766 23.790 26.104 1.00 86.69 308 THR A N 1
ATOM 2531 C CA . THR A 1 308 ? -18.170 22.480 26.421 1.00 86.69 308 THR A CA 1
ATOM 2532 C C . THR A 1 308 ? -17.517 21.900 25.169 1.00 86.69 308 THR A C 1
ATOM 2534 O O . THR A 1 308 ? -18.043 22.074 24.077 1.00 86.69 308 THR A O 1
ATOM 2537 N N . GLY A 1 309 ? -16.414 21.151 25.286 1.00 82.56 309 GLY A N 1
ATOM 2538 C CA . GLY A 1 309 ? -15.782 20.492 24.124 1.00 82.56 309 GLY A CA 1
ATOM 2539 C C . GLY A 1 309 ? -16.728 19.557 23.348 1.00 82.56 309 GLY A C 1
ATOM 2540 O O . GLY A 1 309 ? -16.617 19.407 22.136 1.00 82.56 309 GLY A O 1
ATOM 2541 N N . LEU A 1 310 ? -17.737 19.005 24.026 1.00 82.00 310 LEU A N 1
ATOM 2542 C CA . LEU A 1 310 ? -18.788 18.176 23.429 1.00 82.00 310 LEU A CA 1
ATOM 2543 C C . LEU A 1 310 ? -19.755 18.977 22.531 1.00 82.00 310 LEU A C 1
ATOM 2545 O O . LEU A 1 310 ? -20.367 18.413 21.624 1.00 82.00 310 LEU A O 1
ATOM 2549 N N . LEU A 1 311 ? -19.855 20.296 22.742 1.00 84.88 311 LEU A N 1
ATOM 2550 C CA . LEU A 1 311 ? -20.634 21.211 21.904 1.00 84.88 311 LEU A CA 1
ATOM 2551 C C . LEU A 1 311 ? -20.122 21.190 20.460 1.00 84.88 311 LEU A C 1
ATOM 2553 O O . LEU A 1 311 ? -20.925 21.136 19.536 1.00 84.88 311 LEU A O 1
ATOM 2557 N N . PHE A 1 312 ? -18.801 21.164 20.262 1.00 86.12 312 PHE A N 1
ATOM 2558 C CA . PHE A 1 312 ? -18.195 21.137 18.930 1.00 86.12 312 PHE A CA 1
ATOM 2559 C C . PHE A 1 312 ? -18.648 19.914 18.120 1.00 86.12 312 PHE A C 1
ATOM 2561 O O . PHE A 1 312 ? -19.121 20.049 16.991 1.00 86.12 312 PHE A O 1
ATOM 2568 N N . PHE A 1 313 ? -18.598 18.723 18.726 1.00 84.88 313 PHE A N 1
ATOM 2569 C CA . PHE A 1 313 ? -19.079 17.494 18.089 1.00 84.88 313 PHE A CA 1
ATOM 2570 C C . PHE A 1 313 ? -20.583 17.535 17.817 1.00 84.88 313 PHE A C 1
ATOM 2572 O O . PHE A 1 313 ? -21.030 17.086 16.763 1.00 84.88 313 PHE A O 1
ATOM 2579 N N . ARG A 1 314 ? -21.372 18.101 18.738 1.00 81.19 314 ARG A N 1
ATOM 2580 C CA . ARG A 1 314 ? -22.825 18.228 18.570 1.00 81.19 314 ARG A CA 1
ATOM 2581 C C . ARG A 1 314 ? -23.192 19.156 17.407 1.00 81.19 314 ARG A C 1
ATOM 2583 O O . ARG A 1 314 ? -24.063 18.793 16.620 1.00 81.19 314 ARG A O 1
ATOM 2590 N N . ILE A 1 315 ? -22.495 20.288 17.271 1.00 88.31 315 ILE A N 1
ATOM 2591 C CA . ILE A 1 315 ? -22.692 21.269 16.190 1.00 88.31 315 ILE A CA 1
ATOM 2592 C C . ILE A 1 315 ? -22.484 20.625 14.819 1.00 88.31 315 ILE A C 1
ATOM 2594 O O . ILE A 1 315 ? -23.259 20.879 13.908 1.00 88.31 315 ILE A O 1
ATOM 2598 N N . ILE A 1 316 ? -21.461 19.782 14.666 1.00 88.50 316 ILE A N 1
ATOM 2599 C CA . ILE A 1 316 ? -21.141 19.140 13.382 1.00 88.50 316 ILE A CA 1
ATOM 2600 C C . ILE A 1 316 ? -22.054 17.940 13.110 1.00 88.50 316 ILE A C 1
ATOM 2602 O O . ILE A 1 316 ? -22.475 17.728 11.976 1.00 88.50 316 ILE A O 1
ATOM 2606 N N . LYS A 1 317 ? -22.383 17.147 14.137 1.00 86.56 317 LYS A N 1
ATOM 2607 C CA . LYS A 1 317 ? -23.110 15.881 13.967 1.00 86.56 317 LYS A CA 1
ATOM 2608 C C . LYS A 1 317 ? -24.472 16.075 13.297 1.00 86.56 317 LYS A C 1
ATOM 2610 O O . LYS A 1 317 ? -24.789 15.370 12.347 1.00 86.56 317 LYS A O 1
ATOM 2615 N N . ARG A 1 318 ? -25.280 17.014 13.782 1.00 81.75 318 ARG A N 1
ATOM 2616 C CA . ARG A 1 318 ? -26.656 17.220 13.302 1.00 81.75 318 ARG A CA 1
ATOM 2617 C C . ARG A 1 318 ? -26.753 17.599 11.811 1.00 81.75 318 ARG A C 1
ATOM 2619 O O . ARG A 1 318 ? -27.424 16.885 11.069 1.00 81.75 318 ARG A O 1
ATOM 2626 N N . PRO A 1 319 ? -26.086 18.664 11.333 1.00 86.75 319 PRO A N 1
ATOM 2627 C CA . PRO A 1 319 ? -26.109 19.028 9.918 1.00 86.75 319 PRO A CA 1
ATOM 2628 C C . PRO A 1 319 ? -25.463 17.959 9.028 1.00 86.75 319 PRO A C 1
ATOM 2630 O O . PRO A 1 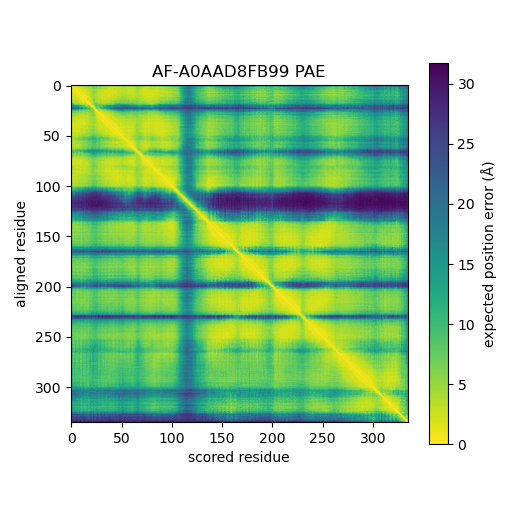319 ? -25.823 17.854 7.859 1.00 86.75 319 PRO A O 1
ATOM 2633 N N . PHE A 1 320 ? -24.537 17.151 9.561 1.00 88.31 320 PHE A N 1
ATOM 2634 C CA . PHE A 1 320 ? -23.901 16.068 8.809 1.00 88.31 320 PHE A CA 1
ATOM 2635 C C . PHE A 1 320 ? -24.911 14.990 8.417 1.00 88.31 320 PHE A C 1
ATOM 2637 O O . PHE A 1 320 ? -25.049 14.706 7.232 1.00 88.31 320 PHE A O 1
ATOM 2644 N N . TRP A 1 321 ? -25.677 14.455 9.372 1.00 87.19 321 TRP A N 1
ATOM 2645 C CA . TRP A 1 321 ? -26.724 13.461 9.085 1.00 87.19 321 TRP A CA 1
ATOM 2646 C C . TRP A 1 321 ? -27.847 14.033 8.214 1.00 87.19 321 TRP A C 1
ATOM 2648 O O . TRP A 1 321 ? -28.318 13.368 7.292 1.00 87.19 321 TRP A O 1
ATOM 2658 N N . SER A 1 322 ? -28.178 15.311 8.415 1.00 83.19 322 SER A N 1
ATOM 2659 C CA . SER A 1 322 ? -29.145 16.026 7.579 1.00 83.19 322 SER A CA 1
ATOM 2660 C C . SER A 1 322 ? -28.742 16.069 6.097 1.00 83.19 322 SER A C 1
ATOM 2662 O O . SER A 1 322 ? -29.597 15.901 5.229 1.00 83.19 322 SER A O 1
ATOM 2664 N N . MET A 1 323 ? -27.448 16.209 5.782 1.00 85.81 323 MET A N 1
ATOM 2665 C CA . MET A 1 323 ? -26.949 16.159 4.399 1.00 85.81 323 MET A CA 1
ATOM 2666 C C . MET A 1 323 ? -27.141 14.779 3.744 1.00 85.81 323 MET A C 1
ATOM 2668 O O . MET A 1 323 ? -27.300 14.700 2.527 1.00 85.81 323 MET A O 1
ATOM 2672 N N . PHE A 1 324 ? -27.168 13.702 4.535 1.00 87.44 324 PHE A N 1
ATOM 2673 C CA . PHE A 1 324 ? -27.444 12.340 4.063 1.00 87.44 324 PHE A CA 1
ATOM 2674 C C . PHE A 1 324 ? -28.941 11.991 4.041 1.00 87.44 324 PHE A C 1
ATOM 2676 O O . PHE A 1 324 ? -29.298 10.869 3.687 1.00 87.44 324 PHE A O 1
ATOM 2683 N N . GLY A 1 325 ? -29.818 12.948 4.365 1.00 85.38 325 GLY A N 1
ATOM 2684 C CA . GLY A 1 325 ? -31.271 12.779 4.328 1.00 85.38 325 GLY A CA 1
ATOM 2685 C C . GLY A 1 325 ? -31.887 12.223 5.613 1.00 85.38 325 GLY A C 1
ATOM 2686 O O . GLY A 1 325 ? -33.084 11.945 5.629 1.00 85.38 325 GLY A O 1
ATOM 2687 N N . GLU A 1 326 ? -31.112 12.081 6.690 1.00 84.62 326 GLU A N 1
ATOM 2688 C CA . GLU A 1 326 ? -31.636 11.715 8.005 1.00 84.62 326 GLU A CA 1
ATOM 2689 C C . GLU A 1 326 ? -31.998 12.992 8.774 1.00 84.62 326 GLU A C 1
ATOM 2691 O O . GLU A 1 326 ? -31.135 13.721 9.272 1.00 84.62 326 GLU A O 1
ATOM 2696 N N . PHE A 1 327 ? -33.294 13.297 8.823 1.00 79.44 327 PHE A N 1
ATOM 2697 C CA . PHE A 1 327 ? -33.826 14.439 9.559 1.00 79.44 327 PHE A CA 1
ATOM 2698 C C . PHE A 1 327 ? -34.379 13.963 10.903 1.00 79.44 327 PHE A C 1
ATOM 2700 O O . PHE A 1 327 ? -35.331 13.187 10.939 1.00 79.44 327 PHE A O 1
ATOM 2707 N N . THR A 1 328 ? -33.828 14.455 12.015 1.00 67.69 328 THR A N 1
ATOM 2708 C CA . THR A 1 328 ? -34.436 14.310 13.347 1.00 67.69 328 THR A CA 1
ATOM 2709 C C . THR A 1 328 ? -35.673 15.212 13.439 1.00 67.69 328 THR A C 1
ATOM 2711 O O . THR A 1 328 ? -35.626 16.309 13.995 1.00 67.69 328 THR A O 1
ATOM 2714 N N . LEU A 1 329 ? -36.777 14.778 12.822 1.00 66.69 329 LEU A N 1
ATOM 2715 C CA . LEU A 1 329 ? -38.050 15.511 12.803 1.00 66.69 329 LEU A CA 1
ATOM 2716 C C . LEU A 1 329 ? -38.666 15.625 14.205 1.00 66.69 329 LEU A C 1
ATOM 2718 O O . LEU A 1 329 ? -39.244 16.659 14.528 1.00 66.69 329 LEU A O 1
ATOM 2722 N N . ASP A 1 330 ? -38.423 14.636 15.067 1.00 67.56 330 ASP A N 1
ATOM 2723 C CA . ASP A 1 330 ? -38.889 14.613 16.462 1.00 67.56 330 ASP A CA 1
ATOM 2724 C C . ASP A 1 330 ? -38.312 15.757 17.323 1.00 67.56 330 ASP A C 1
ATOM 2726 O O . ASP A 1 330 ? -38.842 16.075 18.383 1.00 67.56 330 ASP A O 1
ATOM 2730 N N . GLU A 1 331 ? -37.214 16.390 16.890 1.00 63.81 331 GLU A N 1
ATOM 2731 C CA . GLU A 1 331 ? -36.633 17.565 17.558 1.00 63.81 331 GLU A CA 1
ATOM 2732 C C . GLU A 1 331 ? -37.171 18.900 17.012 1.00 63.81 331 GLU A C 1
ATOM 2734 O O . GLU A 1 331 ? -36.930 19.947 17.616 1.00 63.81 331 GLU A O 1
ATOM 2739 N N . LEU A 1 332 ? -37.815 18.894 15.840 1.00 63.59 332 LEU A N 1
ATOM 2740 C CA . LEU A 1 332 ? -38.272 20.096 15.132 1.00 63.59 332 LEU A CA 1
ATOM 2741 C C . LEU A 1 332 ? -39.748 20.403 15.398 1.00 63.59 332 LEU A C 1
ATOM 2743 O O . LEU A 1 332 ? -40.118 21.576 15.437 1.00 63.59 332 LEU A O 1
ATOM 2747 N N . GLU A 1 333 ? -40.567 19.374 15.607 1.00 62.72 333 GLU A N 1
ATOM 2748 C CA . GLU A 1 333 ? -41.983 19.511 15.945 1.00 62.72 333 GLU A CA 1
ATOM 2749 C C . GLU A 1 333 ? -42.196 19.141 17.421 1.00 62.72 333 GLU A C 1
ATOM 2751 O O . GLU A 1 333 ? -42.230 17.959 17.764 1.00 62.72 333 GLU A O 1
ATOM 2756 N N . PRO A 1 334 ? -42.302 20.124 18.337 1.00 58.00 334 PRO A N 1
ATOM 2757 C CA . PRO A 1 334 ? -42.729 19.831 19.696 1.00 58.00 334 PRO A CA 1
ATOM 2758 C C . PRO A 1 334 ? -44.203 19.396 19.665 1.00 58.00 334 PRO A C 1
ATOM 2760 O O . PRO A 1 334 ? -45.049 20.151 19.184 1.00 58.00 334 PRO A O 1
ATOM 2763 N N . ASN A 1 335 ? -44.490 18.188 20.163 1.00 46.97 335 ASN A N 1
ATOM 2764 C CA . ASN A 1 335 ? -45.858 17.732 20.454 1.00 46.97 335 ASN A CA 1
ATOM 2765 C C . ASN A 1 335 ? -46.581 18.668 21.428 1.00 46.97 335 ASN A C 1
ATOM 2767 O O . ASN A 1 335 ? -45.936 19.095 22.418 1.00 46.97 335 ASN A O 1
#

Organism: Biomphalaria pfeifferi (NCBI:txid112525)

Mean predicted aligned error: 10.35 Å

Radius of gyration: 28.83 Å; Cα contacts (8 Å, |Δi|>4): 186; chains: 1; bounding box: 78×72×74 Å